Protein AF-A0A537F3L7-F1 (afdb_monomer_lite)

Secondary structure (DSSP, 8-state):
-HHHHHHHHHHT-HHHHHHHHHHHHHHHHHHTTTS-GGG-HHHHHHHHHHHHHHHHHHHHHHT-HHHHHHHHHHHHHHHHT-SSHHHHHHHHHHHHHHHHHHHHHHHHHH--HHHHHHHHHHHHHHHHHHHHTT-HHHHHHHHHHHHHHHHHHHHHHHHT-S-HHHHHHHHHT---S------TTHHHHHTSTTHHHHHHHHHHHHHHHHHHHSGGG-SSSSS-----

Foldseek 3Di:
DQLVLVVCVVVVVLVVSLVVLVVQLVVLVVVCVPDDDPVCLVSLLSNLLSNLSSLLSVCSVVVALVSLQVSLVS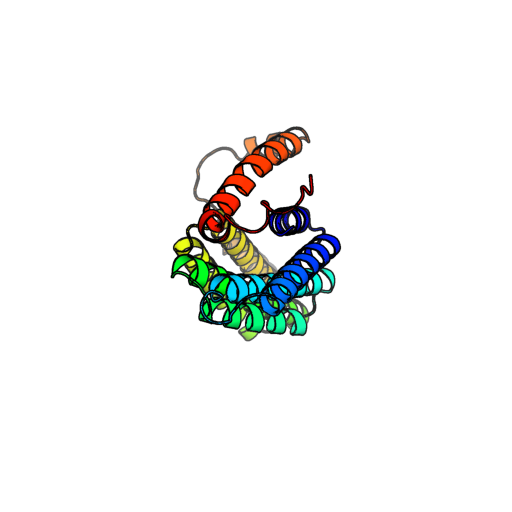LCSSLVSDPDLLSNLQSLLSSLQSQLSSLLSVCLVPVDVVSLVSNLVSLVSSLVSCVSSVNNVSSVVSVVVSLVSLLSNLVVVLVVDPDPVSNVVSVVPRDDPDPDPDDPPVVVVCPPPPVVVVVVVVSVVVSVVVVVVVPVVPPDPPPDDDDD

pLDDT: mean 77.17, std 24.91, range [27.97, 98.81]

Radius of gyration: 20.53 Å; chains: 1; bounding box: 47×41×79 Å

Structure (mmCIF, N/CA/C/O backbone):
data_AF-A0A537F3L7-F1
#
_entry.id   AF-A0A537F3L7-F1
#
loop_
_atom_site.group_PDB
_atom_site.id
_atom_site.type_symbol
_atom_site.label_atom_id
_atom_site.label_alt_id
_atom_site.label_comp_id
_atom_site.label_asym_id
_atom_site.label_entity_id
_atom_site.label_seq_id
_atom_site.pdbx_PDB_ins_code
_atom_site.Cartn_x
_atom_site.Cartn_y
_atom_site.Cartn_z
_atom_site.occupancy
_atom_site.B_iso_or_equiv
_atom_site.auth_seq_id
_atom_site.auth_comp_id
_atom_site.auth_asym_id
_atom_site.auth_atom_id
_atom_site.pdbx_PDB_model_num
ATOM 1 N N . MET A 1 1 ? -2.580 1.564 -19.223 1.00 77.00 1 MET A N 1
ATOM 2 C CA . MET A 1 1 ? -2.875 0.441 -18.301 1.00 77.00 1 MET A CA 1
ATOM 3 C C . MET A 1 1 ? -2.655 0.841 -16.851 1.00 77.00 1 MET A C 1
ATOM 5 O O . MET A 1 1 ? -3.620 0.802 -16.107 1.00 77.00 1 MET A O 1
ATOM 9 N N . LEU A 1 2 ? -1.455 1.295 -16.468 1.00 79.62 2 LEU A N 1
ATOM 10 C CA . LEU A 1 2 ? -1.169 1.735 -15.093 1.00 79.62 2 LEU A CA 1
ATOM 11 C C . LEU A 1 2 ? -2.081 2.872 -14.611 1.00 79.62 2 LEU A C 1
ATOM 13 O O . LEU A 1 2 ? -2.714 2.729 -13.572 1.00 79.62 2 LEU A O 1
ATOM 17 N N . ASP A 1 3 ? -2.227 3.936 -15.405 1.00 79.50 3 ASP A N 1
ATOM 18 C CA . ASP A 1 3 ? -3.095 5.074 -15.055 1.00 79.50 3 ASP A CA 1
ATOM 19 C C . ASP A 1 3 ? -4.558 4.667 -14.859 1.00 79.50 3 ASP A C 1
ATOM 21 O O . ASP A 1 3 ? -5.215 5.116 -13.927 1.00 79.50 3 ASP A O 1
ATOM 25 N N . HIS A 1 4 ? -5.058 3.779 -15.723 1.00 82.62 4 HIS A N 1
ATOM 26 C CA . HIS A 1 4 ? -6.408 3.230 -15.606 1.00 82.62 4 HIS A CA 1
ATOM 27 C C . HIS A 1 4 ? -6.563 2.379 -14.340 1.00 82.62 4 HIS A C 1
ATOM 29 O O . HIS A 1 4 ? -7.593 2.476 -13.686 1.00 82.62 4 HIS A O 1
ATOM 35 N N . GLY A 1 5 ? -5.551 1.584 -13.975 1.00 82.31 5 GLY A N 1
ATOM 36 C CA . GLY A 1 5 ? -5.565 0.796 -12.739 1.00 82.31 5 GLY A CA 1
ATOM 37 C C . GLY A 1 5 ? -5.708 1.678 -11.498 1.00 82.31 5 GLY A C 1
ATOM 38 O O . GLY A 1 5 ? -6.595 1.444 -10.682 1.00 82.31 5 GLY A O 1
ATOM 39 N N . LEU A 1 6 ? -4.931 2.764 -11.427 1.00 83.56 6 LEU A N 1
ATOM 40 C CA . LEU A 1 6 ? -5.022 3.755 -10.346 1.00 83.56 6 LEU A CA 1
ATOM 41 C C . LEU A 1 6 ? -6.391 4.456 -10.302 1.00 83.56 6 LEU A C 1
ATOM 43 O O . LEU A 1 6 ? -6.886 4.812 -9.233 1.00 83.56 6 LEU A O 1
ATOM 47 N N . LEU A 1 7 ? -7.009 4.669 -11.465 1.00 86.81 7 LEU A N 1
ATOM 48 C CA . LEU A 1 7 ? -8.326 5.294 -11.576 1.00 86.81 7 LEU A CA 1
ATOM 49 C C . LEU A 1 7 ? -9.436 4.374 -11.053 1.00 86.81 7 LEU A C 1
ATOM 51 O O . LEU A 1 7 ? -10.311 4.841 -10.328 1.00 86.81 7 LEU A O 1
ATOM 55 N N . GLU A 1 8 ? -9.386 3.081 -11.376 1.00 85.12 8 GLU A N 1
ATOM 56 C CA . GLU A 1 8 ? -10.324 2.089 -10.833 1.00 85.12 8 GLU A CA 1
ATOM 57 C C . GLU A 1 8 ? -10.111 1.867 -9.328 1.00 85.12 8 GLU A C 1
ATOM 59 O O . GLU A 1 8 ? -11.079 1.825 -8.571 1.00 85.12 8 GLU A O 1
ATOM 64 N N . GLU A 1 9 ? -8.859 1.857 -8.856 1.00 83.06 9 GLU A N 1
ATOM 65 C CA . GLU A 1 9 ? -8.548 1.815 -7.421 1.00 83.06 9 GLU A CA 1
ATOM 66 C C . GLU A 1 9 ? -9.178 3.000 -6.679 1.00 83.06 9 GLU A C 1
ATOM 68 O O . GLU A 1 9 ? -9.782 2.821 -5.620 1.00 83.06 9 GLU A O 1
ATOM 73 N N . ALA A 1 10 ? -9.079 4.207 -7.242 1.00 84.38 10 ALA A N 1
ATOM 74 C CA . ALA A 1 10 ? -9.660 5.407 -6.651 1.00 84.38 10 ALA A CA 1
ATOM 75 C C . ALA A 1 10 ? -11.197 5.364 -6.583 1.00 84.38 10 ALA A C 1
ATOM 77 O O . ALA A 1 10 ? -11.780 6.014 -5.717 1.00 84.38 10 ALA A O 1
ATOM 78 N N . LYS A 1 11 ? -11.852 4.599 -7.467 1.00 89.62 11 LYS A N 1
ATOM 79 C CA . LYS A 1 11 ? -13.301 4.334 -7.419 1.00 89.62 11 LYS A CA 1
ATOM 80 C C . LYS A 1 11 ? -13.672 3.216 -6.439 1.00 89.62 11 LYS A C 1
ATOM 82 O O . LYS A 1 11 ? -14.854 3.018 -6.176 1.00 89.62 11 LYS A O 1
ATOM 87 N N . GLY A 1 12 ? -12.686 2.487 -5.918 1.00 88.62 12 GLY A N 1
ATOM 88 C CA . GLY A 1 12 ? -12.891 1.307 -5.084 1.00 88.62 12 GLY A CA 1
ATOM 89 C C . GLY A 1 12 ? -13.117 0.010 -5.867 1.00 88.62 12 GLY A C 1
ATOM 90 O O . GLY A 1 12 ? -13.358 -1.021 -5.242 1.00 88.62 12 GLY A O 1
ATOM 91 N N . ASP A 1 13 ? -13.007 0.012 -7.202 1.00 94.00 13 ASP A N 1
ATOM 92 C CA . ASP A 1 13 ? -13.054 -1.221 -8.000 1.00 94.00 13 ASP A CA 1
ATOM 93 C C . ASP A 1 13 ? -11.674 -1.890 -8.016 1.00 94.00 13 ASP A C 1
ATOM 95 O O . ASP A 1 13 ? -10.882 -1.809 -8.963 1.00 94.00 13 ASP A O 1
ATOM 99 N N . TYR A 1 14 ? -11.370 -2.556 -6.905 1.00 92.19 14 TYR A N 1
ATOM 100 C CA . TYR A 1 14 ? -10.084 -3.207 -6.706 1.00 92.19 14 TYR A CA 1
ATOM 101 C C . TYR A 1 14 ? -9.882 -4.441 -7.594 1.00 92.19 14 TYR A C 1
ATOM 103 O O . TYR A 1 14 ? -8.740 -4.764 -7.924 1.00 92.19 14 TYR A O 1
ATOM 111 N N . VAL A 1 15 ? -10.956 -5.103 -8.033 1.00 95.12 15 VAL A N 1
ATOM 112 C CA . VAL A 1 15 ? -10.866 -6.264 -8.933 1.00 95.12 15 VAL A CA 1
ATOM 113 C C . VAL A 1 15 ? -10.413 -5.813 -10.320 1.00 95.12 15 VAL A C 1
ATOM 115 O O . VAL A 1 15 ? -9.467 -6.376 -10.881 1.00 95.12 15 VAL A O 1
ATOM 118 N N . SER A 1 16 ? -11.036 -4.762 -10.860 1.00 94.56 16 SER A N 1
ATOM 119 C CA . SER A 1 16 ? -10.632 -4.183 -12.142 1.00 94.56 16 SER A CA 1
ATOM 120 C C . SER A 1 16 ? -9.227 -3.588 -12.070 1.00 94.56 16 SER A C 1
ATOM 122 O O . SER A 1 16 ? -8.405 -3.851 -12.954 1.00 94.56 16 SER A O 1
ATOM 124 N N . ALA A 1 17 ? -8.909 -2.857 -10.995 1.00 91.94 17 ALA A N 1
ATOM 125 C CA . ALA A 1 17 ? -7.573 -2.307 -10.774 1.00 91.94 17 ALA A CA 1
ATOM 126 C C . ALA A 1 17 ? -6.495 -3.405 -10.746 1.00 91.94 17 ALA A C 1
ATOM 128 O O . ALA A 1 17 ? -5.481 -3.297 -11.441 1.00 91.94 17 ALA A O 1
ATOM 129 N N . SER A 1 18 ? -6.738 -4.500 -10.013 1.00 95.94 18 SER A N 1
ATOM 130 C CA . SER A 1 18 ? -5.798 -5.621 -9.900 1.00 95.94 18 SER A CA 1
ATOM 131 C C . SER A 1 18 ? -5.453 -6.225 -11.264 1.00 95.94 18 SER A C 1
ATOM 133 O O . SER A 1 18 ? -4.271 -6.362 -11.594 1.00 95.94 18 SER A O 1
ATOM 135 N N . ARG A 1 19 ? -6.470 -6.486 -12.100 1.00 96.38 19 ARG A N 1
ATOM 136 C CA . ARG A 1 19 ? -6.302 -7.027 -13.461 1.00 96.38 19 ARG A CA 1
ATOM 137 C C . ARG A 1 19 ? -5.542 -6.078 -14.385 1.00 96.38 19 ARG A C 1
ATOM 139 O O . ARG A 1 19 ? -4.763 -6.515 -15.228 1.00 96.38 19 ARG A O 1
ATOM 146 N N . LEU A 1 20 ? -5.766 -4.771 -14.262 1.00 95.50 20 LEU A N 1
ATOM 147 C CA . LEU A 1 20 ? -5.063 -3.771 -15.072 1.00 95.50 20 LEU A CA 1
ATOM 148 C C . LEU A 1 20 ? -3.572 -3.707 -14.728 1.00 95.50 20 LEU A C 1
ATOM 150 O O . LEU A 1 20 ? -2.737 -3.588 -15.629 1.00 95.50 20 LEU A O 1
ATOM 154 N N . HIS A 1 21 ? -3.235 -3.816 -13.444 1.00 93.06 21 HIS A N 1
ATOM 155 C CA . HIS A 1 21 ? -1.849 -3.878 -12.991 1.00 93.06 21 HIS A CA 1
ATOM 156 C C . HIS A 1 21 ? -1.176 -5.215 -13.326 1.00 93.06 21 HIS A C 1
ATOM 158 O O . HIS A 1 21 ? -0.001 -5.218 -13.689 1.00 93.06 21 HIS A O 1
ATOM 164 N N . GLU A 1 22 ? -1.916 -6.325 -13.295 1.00 96.69 22 GLU A N 1
ATOM 165 C CA . GLU A 1 22 ? -1.434 -7.635 -13.750 1.00 96.69 22 GLU A CA 1
ATOM 166 C C . GLU A 1 22 ? -1.044 -7.588 -15.232 1.00 96.69 22 GLU A C 1
ATOM 168 O O . GLU A 1 22 ? 0.110 -7.845 -15.571 1.00 96.69 22 GLU A O 1
ATOM 173 N N . ARG A 1 23 ? -1.941 -7.098 -16.099 1.00 95.75 23 ARG A N 1
ATOM 174 C CA . ARG A 1 23 ? -1.658 -6.913 -17.535 1.00 95.75 23 ARG A CA 1
ATOM 175 C C . ARG A 1 23 ? -0.465 -5.995 -17.795 1.00 95.75 23 ARG A C 1
ATOM 177 O O . ARG A 1 23 ? 0.313 -6.231 -18.716 1.00 95.75 23 ARG A O 1
ATOM 184 N N . ALA A 1 24 ? -0.309 -4.935 -17.000 1.00 94.06 24 ALA A N 1
ATOM 185 C CA . ALA A 1 24 ? 0.869 -4.078 -17.094 1.00 94.06 24 ALA A CA 1
ATOM 186 C C . ALA A 1 24 ? 2.149 -4.851 -16.736 1.00 94.06 24 ALA A C 1
ATOM 188 O O . ALA A 1 24 ? 3.161 -4.712 -17.419 1.00 94.06 24 ALA A O 1
ATOM 189 N N . SER A 1 25 ? 2.093 -5.698 -15.706 1.00 94.44 25 SER A N 1
ATOM 190 C CA . SER A 1 25 ? 3.217 -6.546 -15.320 1.00 94.44 25 SER A CA 1
ATOM 191 C C . SER A 1 25 ? 3.579 -7.568 -16.403 1.00 94.44 25 SER A C 1
ATOM 193 O O . SER A 1 25 ? 4.762 -7.718 -16.706 1.00 94.44 25 SER A O 1
ATOM 195 N N . ASP A 1 26 ? 2.591 -8.178 -17.060 1.00 94.50 26 ASP A N 1
ATOM 196 C CA . ASP A 1 26 ? 2.810 -9.109 -18.173 1.00 94.50 26 ASP A CA 1
ATOM 197 C C . ASP A 1 26 ? 3.487 -8.417 -19.358 1.00 94.50 26 ASP A C 1
ATOM 199 O O . ASP A 1 26 ? 4.420 -8.959 -19.956 1.00 94.50 26 ASP A O 1
ATOM 203 N N . LEU A 1 27 ? 3.080 -7.178 -19.659 1.00 92.31 27 LEU A N 1
ATOM 204 C CA . LEU A 1 27 ? 3.713 -6.384 -20.705 1.00 92.31 27 LEU A CA 1
ATOM 205 C C . LEU A 1 27 ? 5.194 -6.143 -20.391 1.00 92.31 27 LEU A C 1
ATOM 207 O O . LEU A 1 27 ? 6.043 -6.457 -21.224 1.00 92.31 27 LEU A O 1
ATOM 211 N N . PHE A 1 28 ? 5.526 -5.653 -19.191 1.00 91.25 28 PHE A N 1
ATOM 212 C CA . PHE A 1 28 ? 6.926 -5.427 -18.812 1.00 91.25 28 PHE A CA 1
ATOM 213 C C . PHE A 1 28 ? 7.736 -6.723 -18.804 1.00 91.25 28 PHE A C 1
ATOM 215 O O . PHE A 1 28 ? 8.879 -6.738 -19.258 1.00 91.25 28 PHE A O 1
ATOM 222 N N . GLN A 1 29 ? 7.140 -7.826 -18.349 1.00 91.50 29 GLN A N 1
ATOM 223 C CA . GLN A 1 29 ? 7.768 -9.142 -18.389 1.00 91.50 29 GLN A CA 1
ATOM 224 C C . GLN A 1 29 ? 8.099 -9.561 -19.828 1.00 91.50 29 GLN A C 1
ATOM 226 O O . GLN A 1 29 ? 9.197 -10.055 -20.073 1.00 91.50 29 GLN A O 1
ATOM 231 N N . SER A 1 30 ? 7.193 -9.316 -20.779 1.00 89.88 30 SER A N 1
ATOM 232 C CA . SER A 1 30 ? 7.419 -9.618 -22.195 1.00 89.88 30 SER A CA 1
ATOM 233 C C . SER A 1 30 ? 8.528 -8.757 -22.816 1.00 89.88 30 SER A C 1
ATOM 235 O O . SER A 1 30 ? 9.337 -9.267 -23.592 1.00 89.88 30 SER A O 1
ATOM 237 N N . THR A 1 31 ? 8.637 -7.482 -22.424 1.00 86.50 31 THR A N 1
ATOM 238 C CA . THR A 1 31 ? 9.727 -6.585 -22.845 1.00 86.50 31 THR A CA 1
ATOM 239 C C . THR A 1 31 ? 11.082 -7.085 -22.341 1.00 86.50 31 THR A C 1
ATOM 241 O O . THR A 1 31 ? 12.064 -7.089 -23.086 1.00 86.50 31 THR A O 1
ATOM 244 N N . LEU A 1 32 ? 11.134 -7.599 -21.105 1.00 85.25 32 LEU A N 1
ATOM 245 C CA . LEU A 1 32 ? 12.337 -8.220 -20.535 1.00 85.25 32 LEU A CA 1
ATOM 246 C C . LEU A 1 32 ? 12.765 -9.517 -21.243 1.00 85.25 32 LEU A C 1
ATOM 248 O O . LEU A 1 32 ? 13.888 -9.979 -21.053 1.00 85.25 32 LEU A O 1
ATOM 252 N N . SER A 1 33 ? 11.917 -10.122 -22.068 1.00 83.31 33 SER A N 1
ATOM 253 C CA . SER A 1 33 ? 12.298 -11.300 -22.853 1.00 83.31 33 SER A CA 1
ATOM 254 C C . SER A 1 33 ? 12.903 -10.954 -24.220 1.00 83.31 33 SER A C 1
ATOM 256 O O . SER A 1 33 ? 13.441 -11.849 -24.862 1.00 83.31 33 SER A O 1
ATOM 258 N N . ARG A 1 34 ? 12.820 -9.693 -24.682 1.00 79.06 34 ARG A N 1
ATOM 259 C CA . ARG A 1 34 ? 13.132 -9.305 -26.078 1.00 79.06 34 ARG A CA 1
ATOM 260 C C . ARG A 1 34 ? 14.445 -8.525 -26.272 1.00 79.06 34 ARG A C 1
ATOM 262 O O . ARG A 1 34 ? 15.138 -8.748 -27.253 1.00 79.06 34 ARG A O 1
ATOM 269 N N . ASP A 1 35 ? 14.794 -7.660 -25.328 1.00 64.44 35 ASP A N 1
ATOM 270 C CA . ASP A 1 35 ? 15.991 -6.783 -25.339 1.00 64.44 35 ASP A CA 1
ATOM 271 C C . ASP A 1 35 ? 17.203 -7.310 -24.496 1.00 64.44 35 ASP A C 1
ATOM 273 O O . ASP A 1 35 ? 17.080 -8.319 -23.795 1.00 64.44 35 ASP A O 1
ATOM 277 N N . PRO A 1 36 ? 18.386 -6.660 -24.511 1.00 61.47 36 PRO A N 1
ATOM 278 C CA . PRO A 1 36 ? 19.527 -6.983 -23.633 1.00 61.47 36 PRO A CA 1
ATOM 279 C C . PRO A 1 36 ? 19.341 -6.516 -22.172 1.00 61.47 36 PRO A C 1
ATOM 281 O O . PRO A 1 36 ? 18.625 -5.554 -21.909 1.00 61.47 36 PRO A O 1
ATOM 284 N N . ILE A 1 37 ? 19.996 -7.190 -21.213 1.00 58.72 37 ILE A N 1
ATOM 285 C CA . ILE A 1 37 ? 19.788 -7.059 -19.749 1.00 58.72 37 ILE A CA 1
ATOM 286 C C . ILE A 1 37 ? 20.207 -5.694 -19.159 1.00 58.72 37 ILE A C 1
ATOM 288 O O . ILE A 1 37 ? 19.536 -5.212 -18.243 1.00 58.72 37 ILE A O 1
ATOM 292 N N . ASP A 1 38 ? 21.251 -5.052 -19.685 1.00 56.00 38 ASP A N 1
ATOM 293 C CA . ASP A 1 38 ? 21.940 -3.951 -18.986 1.00 56.00 38 ASP A CA 1
ATOM 294 C C . ASP A 1 38 ? 21.224 -2.581 -19.041 1.00 56.00 38 ASP A C 1
ATOM 296 O O . ASP A 1 38 ? 21.545 -1.692 -18.257 1.00 56.00 38 ASP A O 1
ATOM 300 N N . GLU A 1 39 ? 20.182 -2.416 -19.867 1.00 58.62 39 GLU A N 1
ATOM 301 C CA . GLU A 1 39 ? 19.382 -1.172 -19.970 1.00 58.62 39 GLU A CA 1
ATOM 302 C C . GLU A 1 39 ? 18.011 -1.247 -19.251 1.00 58.62 39 GLU A C 1
ATOM 304 O O . GLU A 1 39 ? 17.114 -0.443 -19.502 1.00 58.62 39 GLU A O 1
ATOM 309 N N . ARG A 1 40 ? 17.789 -2.228 -18.360 1.00 76.06 40 ARG A N 1
ATOM 310 C CA . ARG A 1 40 ? 16.429 -2.611 -17.905 1.00 76.06 40 ARG A CA 1
ATOM 311 C C . ARG A 1 40 ? 16.071 -2.319 -16.457 1.00 76.06 40 ARG A C 1
ATOM 313 O O . ARG A 1 40 ? 15.034 -2.803 -15.999 1.00 76.06 40 ARG A O 1
ATOM 320 N N . ALA A 1 41 ? 16.871 -1.546 -15.728 1.00 81.88 41 ALA A N 1
ATOM 321 C CA . ALA A 1 41 ? 16.546 -1.193 -14.342 1.00 81.88 41 ALA A CA 1
ATOM 322 C C . ALA A 1 41 ? 15.131 -0.586 -14.232 1.00 81.88 41 ALA A C 1
ATOM 324 O O . ALA A 1 41 ? 14.325 -1.042 -13.422 1.00 81.88 41 ALA A O 1
ATOM 325 N N . ASP A 1 42 ? 14.782 0.330 -15.138 1.00 86.12 42 ASP A N 1
ATOM 326 C CA . ASP A 1 42 ? 13.469 0.980 -15.219 1.00 86.12 42 ASP A CA 1
ATOM 327 C C . ASP A 1 42 ? 12.335 -0.016 -15.506 1.00 86.12 42 ASP A C 1
ATOM 329 O O . ASP A 1 42 ? 11.263 0.057 -14.901 1.00 86.12 42 ASP A O 1
ATOM 333 N N . VAL A 1 43 ? 12.574 -0.988 -16.394 1.00 89.88 43 VAL A N 1
ATOM 334 C CA . VAL A 1 43 ? 11.589 -2.023 -16.752 1.00 89.88 43 VAL A CA 1
ATOM 335 C C . VAL A 1 43 ? 11.405 -3.019 -15.605 1.00 89.88 43 VAL A C 1
ATOM 337 O O . VAL A 1 43 ? 10.280 -3.411 -15.302 1.00 89.88 43 VAL A O 1
ATOM 340 N N . LEU A 1 44 ? 12.485 -3.398 -14.917 1.00 91.69 44 LEU A N 1
ATOM 341 C CA . LEU A 1 44 ? 12.444 -4.250 -13.726 1.00 91.69 44 LEU A CA 1
ATOM 342 C C . LEU A 1 44 ? 11.742 -3.552 -12.555 1.00 91.69 44 LEU A C 1
ATOM 344 O O . LEU A 1 44 ? 10.962 -4.186 -11.842 1.00 91.69 44 LEU A O 1
ATOM 348 N N . PHE A 1 45 ? 11.986 -2.252 -12.372 1.00 93.38 45 PHE A N 1
ATOM 349 C CA . PHE A 1 45 ? 11.264 -1.415 -11.420 1.00 93.38 45 PHE A CA 1
ATOM 350 C C . PHE A 1 45 ? 9.766 -1.405 -11.731 1.00 93.38 45 PHE A C 1
ATOM 352 O O . PHE A 1 45 ? 8.954 -1.719 -10.860 1.00 93.38 45 PHE A O 1
ATOM 359 N N . ALA A 1 46 ? 9.400 -1.096 -12.978 1.00 93.25 46 ALA A N 1
ATOM 360 C CA . ALA A 1 46 ? 8.014 -1.041 -13.423 1.00 93.25 46 ALA A CA 1
ATOM 361 C C . ALA A 1 46 ? 7.299 -2.395 -13.292 1.00 93.25 46 ALA A C 1
ATOM 363 O O . ALA A 1 46 ? 6.144 -2.440 -12.863 1.00 93.25 46 ALA A O 1
ATOM 364 N N . LEU A 1 47 ? 7.988 -3.495 -13.602 1.00 94.25 47 LEU A N 1
ATOM 365 C CA . LEU A 1 47 ? 7.485 -4.855 -13.436 1.00 94.25 47 LEU A CA 1
ATOM 366 C C . LEU A 1 47 ? 7.123 -5.150 -11.977 1.00 94.25 47 LEU A C 1
ATOM 368 O O . LEU A 1 47 ? 5.987 -5.530 -11.690 1.00 94.25 47 LEU A O 1
ATOM 372 N N . ASP A 1 48 ? 8.068 -4.970 -11.053 1.00 95.81 48 ASP A N 1
ATOM 373 C CA . ASP A 1 48 ? 7.844 -5.266 -9.636 1.00 95.81 48 ASP A CA 1
ATOM 374 C C . ASP A 1 48 ? 6.804 -4.333 -9.015 1.00 95.81 48 ASP A C 1
ATOM 376 O O . ASP A 1 48 ? 5.978 -4.772 -8.212 1.00 95.81 48 ASP A O 1
ATOM 380 N N . LEU A 1 49 ? 6.811 -3.056 -9.410 1.00 96.25 49 LEU A N 1
ATOM 381 C CA . LEU A 1 49 ? 5.823 -2.078 -8.971 1.00 96.25 49 LEU A CA 1
ATOM 382 C C . LEU A 1 49 ? 4.415 -2.490 -9.423 1.00 96.25 49 LEU A C 1
ATOM 384 O O . LEU A 1 49 ? 3.487 -2.473 -8.617 1.00 96.25 49 LEU A O 1
ATOM 388 N N . SER A 1 50 ? 4.263 -2.922 -10.678 1.00 97.00 50 SER A N 1
ATOM 389 C CA . SER A 1 50 ? 2.984 -3.390 -11.233 1.00 97.00 50 SER A CA 1
ATOM 390 C C . SER A 1 50 ? 2.492 -4.661 -10.542 1.00 97.00 50 SER A C 1
ATOM 392 O O . SER A 1 50 ? 1.325 -4.741 -10.166 1.00 97.00 50 SER A O 1
ATOM 394 N N . LYS A 1 51 ? 3.387 -5.628 -10.289 1.00 97.94 51 LYS A N 1
ATOM 395 C CA . LYS A 1 51 ? 3.063 -6.831 -9.503 1.00 97.94 51 LYS A CA 1
ATOM 396 C C . LYS A 1 51 ? 2.609 -6.463 -8.091 1.00 97.94 51 LYS A C 1
ATOM 398 O O . LYS A 1 51 ? 1.616 -7.000 -7.608 1.00 97.94 51 LYS A O 1
ATOM 403 N N . GLY A 1 52 ? 3.315 -5.537 -7.439 1.00 97.81 52 GLY A N 1
ATOM 404 C CA . GLY A 1 52 ? 2.962 -5.037 -6.111 1.00 97.81 52 GLY A CA 1
ATOM 405 C C . GLY A 1 52 ? 1.557 -4.441 -6.073 1.00 97.81 52 GLY A C 1
ATOM 406 O O . GLY A 1 52 ? 0.768 -4.810 -5.207 1.00 97.81 52 GLY A O 1
ATOM 407 N N . TRP A 1 53 ? 1.222 -3.588 -7.044 1.00 97.50 53 TRP A N 1
ATOM 408 C CA . TRP A 1 53 ? -0.111 -2.994 -7.168 1.00 97.50 53 TRP A CA 1
ATOM 409 C C . TRP A 1 53 ? -1.204 -4.023 -7.437 1.00 97.50 53 TRP A C 1
ATOM 411 O O . TRP A 1 53 ? -2.237 -3.992 -6.776 1.00 97.50 53 TRP A O 1
ATOM 421 N N . SER A 1 54 ? -0.969 -4.972 -8.345 1.00 97.69 54 SER A N 1
ATOM 422 C CA . SER A 1 54 ? -1.936 -6.033 -8.638 1.00 97.69 54 SER A CA 1
ATOM 423 C C . SER A 1 54 ? -2.298 -6.837 -7.383 1.00 97.69 54 SER A C 1
ATOM 425 O O . SER A 1 54 ? -3.483 -6.979 -7.060 1.00 97.69 54 SER A O 1
ATOM 427 N N . VAL A 1 55 ? -1.283 -7.274 -6.626 1.00 98.19 55 VAL A N 1
ATOM 428 C CA . VAL A 1 55 ? -1.465 -8.020 -5.371 1.00 98.19 55 VAL A CA 1
ATOM 429 C C . VAL A 1 55 ? -2.104 -7.147 -4.290 1.00 98.19 55 VAL A C 1
ATOM 431 O O . VAL A 1 55 ? -2.990 -7.614 -3.584 1.00 98.19 55 VAL A O 1
ATOM 434 N N . LEU A 1 56 ? -1.702 -5.878 -4.162 1.00 97.19 56 LEU A N 1
ATOM 435 C CA . LEU A 1 56 ? -2.294 -4.952 -3.194 1.00 97.19 56 LEU A CA 1
ATOM 436 C C . LEU A 1 56 ? -3.792 -4.743 -3.453 1.00 97.19 56 LEU A C 1
ATOM 438 O O . LEU A 1 56 ? -4.582 -4.774 -2.514 1.00 97.19 56 LEU A O 1
ATOM 442 N N . CYS A 1 57 ? -4.191 -4.541 -4.709 1.00 96.38 57 CYS A N 1
ATOM 443 C CA . CYS A 1 57 ? -5.593 -4.386 -5.082 1.00 96.38 57 CYS A CA 1
ATOM 444 C C . CYS A 1 57 ? -6.393 -5.666 -4.797 1.00 96.38 57 CYS A C 1
ATOM 446 O O . CYS A 1 57 ? -7.441 -5.584 -4.163 1.00 96.38 57 CYS A O 1
ATOM 448 N N . ALA A 1 58 ? -5.878 -6.846 -5.160 1.00 96.06 58 ALA A N 1
ATOM 449 C CA . ALA A 1 58 ? -6.526 -8.115 -4.813 1.00 96.06 58 ALA A CA 1
ATOM 450 C C . ALA A 1 58 ? -6.689 -8.268 -3.287 1.00 96.06 58 ALA A C 1
ATOM 452 O O . ALA A 1 58 ? -7.784 -8.522 -2.795 1.00 96.06 58 ALA A O 1
ATOM 453 N N . ALA A 1 59 ? -5.634 -7.972 -2.519 1.00 95.81 59 ALA A N 1
ATOM 454 C CA . ALA A 1 59 ? -5.675 -8.001 -1.059 1.00 95.81 59 ALA A CA 1
ATOM 455 C C . ALA A 1 59 ? -6.695 -7.017 -0.460 1.00 95.81 59 ALA A C 1
ATOM 457 O O . ALA A 1 59 ? -7.245 -7.292 0.603 1.00 95.81 59 ALA A O 1
ATOM 458 N N . ARG A 1 60 ? -6.967 -5.881 -1.119 1.00 94.06 60 ARG A N 1
ATOM 459 C CA . ARG A 1 60 ? -8.026 -4.944 -0.707 1.00 94.06 60 ARG A CA 1
ATOM 460 C C . ARG A 1 60 ? -9.426 -5.460 -0.984 1.00 94.06 60 ARG A C 1
ATOM 462 O O . ARG A 1 60 ? -10.303 -5.211 -0.164 1.00 94.06 60 ARG A O 1
ATOM 469 N N . ALA A 1 61 ? -9.627 -6.163 -2.095 1.00 93.50 61 ALA A N 1
ATOM 470 C CA . ALA A 1 61 ? -10.907 -6.798 -2.391 1.00 93.50 61 ALA A CA 1
ATOM 471 C C . ALA A 1 61 ? -11.242 -7.872 -1.343 1.00 93.50 61 ALA A C 1
ATOM 473 O O . ALA A 1 61 ? -12.351 -7.891 -0.815 1.00 93.50 61 ALA A O 1
ATOM 474 N N . ASP A 1 62 ? -10.253 -8.691 -0.981 1.00 93.19 62 ASP A N 1
ATOM 475 C CA . ASP A 1 62 ? -10.462 -9.857 -0.114 1.00 93.19 62 ASP A CA 1
ATOM 476 C C . ASP A 1 62 ? -10.174 -9.584 1.373 1.00 93.19 62 ASP A C 1
ATOM 478 O O . ASP A 1 62 ? -10.469 -10.405 2.238 1.00 93.19 62 ASP A O 1
ATOM 482 N N . SER A 1 63 ? -9.585 -8.427 1.691 1.00 92.31 63 SER A N 1
ATOM 483 C CA . SER A 1 63 ? -9.087 -8.077 3.029 1.00 92.31 63 SER A CA 1
ATOM 484 C C . SER A 1 63 ? -8.132 -9.123 3.633 1.00 92.31 63 SER A C 1
ATOM 486 O O . SER A 1 63 ? -8.160 -9.363 4.839 1.00 92.31 63 SER A O 1
ATOM 488 N N . ASP A 1 64 ? -7.253 -9.736 2.828 1.00 93.38 64 ASP A N 1
ATOM 489 C CA . ASP A 1 64 ? -6.302 -10.752 3.309 1.00 93.38 64 ASP A CA 1
ATOM 490 C C . ASP A 1 64 ? -4.975 -10.127 3.809 1.00 93.38 64 ASP A C 1
ATOM 492 O O . ASP A 1 64 ? -4.174 -9.610 3.016 1.00 93.38 64 ASP A O 1
ATOM 496 N N . PRO A 1 65 ? -4.651 -10.226 5.117 1.00 95.62 65 PRO A N 1
ATOM 497 C CA . PRO A 1 65 ? -3.400 -9.707 5.664 1.00 95.62 65 PRO A CA 1
ATOM 498 C C . PRO A 1 65 ? -2.137 -10.402 5.138 1.00 95.62 65 PRO A C 1
ATOM 500 O O . PRO A 1 65 ? -1.045 -9.846 5.269 1.00 95.62 65 PRO A O 1
ATOM 503 N N . ARG A 1 66 ? -2.228 -11.616 4.588 1.00 97.50 66 ARG A N 1
ATOM 504 C CA . ARG A 1 66 ? -1.084 -12.330 4.000 1.00 97.50 66 ARG A CA 1
ATOM 505 C C . ARG A 1 66 ? -0.716 -11.742 2.644 1.00 97.50 66 ARG A C 1
ATOM 507 O O . ARG A 1 66 ? 0.465 -11.473 2.410 1.00 97.50 66 ARG A O 1
ATOM 514 N N . GLU A 1 67 ? -1.709 -11.463 1.806 1.00 97.56 67 GLU A N 1
ATOM 515 C CA . GLU A 1 67 ? -1.489 -10.868 0.487 1.00 97.56 67 GLU A CA 1
ATOM 516 C C . GLU A 1 67 ? -1.015 -9.411 0.592 1.00 97.56 67 GLU A C 1
ATOM 518 O O . GLU A 1 67 ? -0.106 -9.016 -0.138 1.00 97.56 67 GLU A O 1
ATOM 523 N N . TYR A 1 68 ? -1.465 -8.643 1.592 1.00 98.25 68 TYR A N 1
ATOM 524 C CA . TYR A 1 68 ? -0.856 -7.338 1.890 1.00 98.25 68 TYR A CA 1
ATOM 525 C C . TYR A 1 68 ? 0.655 -7.437 2.171 1.00 98.25 68 TYR A C 1
ATOM 527 O O . TYR A 1 68 ? 1.455 -6.659 1.648 1.00 98.25 68 TYR A O 1
ATOM 535 N N . LEU A 1 69 ? 1.095 -8.426 2.956 1.00 98.50 69 LEU A N 1
ATOM 536 C CA . LEU A 1 69 ? 2.527 -8.627 3.219 1.00 98.50 69 LEU A CA 1
ATOM 537 C C . LEU A 1 69 ? 3.289 -9.106 1.978 1.00 98.50 69 LEU A C 1
ATOM 539 O O . LEU A 1 69 ? 4.478 -8.808 1.829 1.00 98.50 69 LEU A O 1
ATOM 543 N N . ARG A 1 70 ? 2.629 -9.832 1.073 1.00 98.38 70 ARG A N 1
ATOM 544 C CA . ARG A 1 70 ? 3.201 -10.201 -0.224 1.00 98.38 70 ARG A CA 1
ATOM 545 C C . ARG A 1 70 ? 3.393 -8.970 -1.112 1.00 98.38 70 ARG A C 1
ATOM 547 O O . ARG A 1 70 ? 4.488 -8.800 -1.650 1.00 98.38 70 ARG A O 1
ATOM 554 N N . ALA A 1 71 ? 2.405 -8.078 -1.186 1.00 98.31 71 ALA A N 1
ATOM 555 C CA . ALA A 1 71 ? 2.533 -6.794 -1.875 1.00 98.31 71 ALA A CA 1
ATOM 556 C C . ALA A 1 71 ? 3.694 -5.963 -1.303 1.00 98.31 71 ALA A C 1
ATOM 558 O O . ALA A 1 71 ? 4.532 -5.465 -2.054 1.00 98.31 71 ALA A O 1
ATOM 559 N N . ALA A 1 72 ? 3.833 -5.904 0.027 1.00 98.62 72 ALA A N 1
ATOM 560 C CA . ALA A 1 72 ? 4.940 -5.201 0.677 1.00 98.62 72 ALA A CA 1
ATOM 561 C C . ALA A 1 72 ? 6.323 -5.705 0.221 1.00 98.62 72 ALA A C 1
ATOM 563 O O . ALA A 1 72 ? 7.233 -4.905 -0.013 1.00 98.62 72 ALA A O 1
ATOM 564 N N . LYS A 1 73 ? 6.495 -7.024 0.059 1.00 98.50 73 LYS A N 1
ATOM 565 C CA . LYS A 1 73 ? 7.749 -7.612 -0.446 1.00 98.50 73 LYS A CA 1
ATOM 566 C C . LYS A 1 73 ? 8.039 -7.185 -1.885 1.00 98.50 73 LYS A C 1
ATOM 568 O O . LYS A 1 73 ? 9.182 -6.847 -2.183 1.00 98.50 73 LYS A O 1
ATOM 573 N N . LEU A 1 74 ? 7.020 -7.161 -2.745 1.00 98.44 74 LEU A N 1
ATOM 574 C CA . LEU A 1 74 ? 7.148 -6.723 -4.139 1.00 98.44 74 LEU A CA 1
ATOM 575 C C . LEU A 1 74 ? 7.531 -5.244 -4.222 1.00 98.44 74 LEU A C 1
ATOM 577 O O . LEU A 1 74 ? 8.486 -4.895 -4.907 1.00 98.44 74 LEU A O 1
ATOM 581 N N . PHE A 1 75 ? 6.884 -4.383 -3.437 1.00 98.50 75 PHE A N 1
ATOM 582 C CA . PHE A 1 75 ? 7.245 -2.968 -3.373 1.00 98.50 75 PHE A CA 1
ATOM 583 C C . PHE A 1 75 ? 8.650 -2.729 -2.809 1.00 98.50 75 PHE A C 1
ATOM 585 O O . PHE A 1 75 ? 9.360 -1.840 -3.276 1.00 98.50 75 PHE A O 1
ATOM 592 N N . LYS A 1 76 ? 9.096 -3.543 -1.844 1.00 98.50 76 LYS A N 1
ATOM 593 C CA . LYS A 1 76 ? 10.485 -3.502 -1.364 1.00 98.50 76 LYS A CA 1
ATOM 594 C C . LYS A 1 76 ? 11.475 -3.873 -2.472 1.00 98.50 76 LYS A C 1
ATOM 596 O O . LYS A 1 76 ? 12.512 -3.226 -2.594 1.00 98.50 76 LYS A O 1
ATOM 601 N N . ALA A 1 77 ? 11.161 -4.902 -3.259 1.00 97.06 77 ALA A N 1
ATOM 602 C CA . ALA A 1 77 ? 11.981 -5.315 -4.394 1.00 97.06 77 ALA A CA 1
ATOM 603 C C . ALA A 1 77 ? 12.027 -4.223 -5.475 1.00 97.06 77 ALA A C 1
ATOM 605 O O . ALA A 1 77 ? 13.118 -3.868 -5.920 1.00 97.06 77 ALA A O 1
ATOM 606 N N . ALA A 1 78 ? 10.879 -3.614 -5.793 1.00 96.75 78 ALA A N 1
ATOM 607 C CA . ALA A 1 78 ? 10.795 -2.464 -6.687 1.00 96.75 78 ALA A CA 1
ATOM 608 C C . ALA A 1 78 ? 11.679 -1.312 -6.187 1.00 96.75 78 ALA A C 1
ATOM 610 O O . ALA A 1 78 ? 12.509 -0.809 -6.932 1.00 96.75 78 ALA A O 1
ATOM 611 N N . ALA A 1 79 ? 11.592 -0.935 -4.908 1.00 96.88 79 ALA A N 1
ATOM 612 C CA . ALA A 1 79 ? 12.422 0.134 -4.351 1.00 96.88 79 ALA A CA 1
ATOM 613 C C . ALA A 1 79 ? 13.933 -0.117 -4.528 1.00 96.88 79 ALA A C 1
ATOM 615 O O . ALA A 1 79 ? 14.673 0.820 -4.801 1.00 96.88 79 ALA A O 1
ATOM 616 N N . GLY A 1 80 ? 14.388 -1.372 -4.430 1.00 95.25 80 GLY A N 1
ATOM 617 C CA . GLY A 1 80 ? 15.791 -1.742 -4.666 1.00 95.25 80 GLY A CA 1
ATOM 618 C C . GLY A 1 80 ? 16.241 -1.652 -6.129 1.00 95.25 80 GLY A C 1
ATOM 619 O O . GLY A 1 80 ? 17.438 -1.623 -6.394 1.00 95.25 80 GLY A O 1
ATOM 620 N N . LYS A 1 81 ? 15.294 -1.593 -7.068 1.00 93.69 81 LYS A N 1
ATOM 621 C CA . LYS A 1 81 ? 15.519 -1.460 -8.517 1.00 93.69 81 LYS A CA 1
ATOM 622 C C . LYS A 1 81 ? 15.224 -0.049 -9.026 1.00 93.69 81 LYS A C 1
ATOM 624 O O . LYS A 1 81 ? 15.213 0.176 -10.230 1.00 93.69 81 LYS A O 1
ATOM 629 N N . SER A 1 82 ? 14.911 0.889 -8.133 1.00 92.94 82 SER A N 1
ATOM 630 C CA . SER A 1 82 ? 14.384 2.187 -8.536 1.00 92.94 82 SER A CA 1
ATOM 631 C C . SER A 1 82 ? 15.415 3.013 -9.313 1.00 92.94 82 SER A C 1
ATOM 633 O O . SER A 1 82 ? 16.550 3.124 -8.846 1.00 92.94 82 SER A O 1
ATOM 635 N N . PRO A 1 83 ? 15.019 3.685 -10.407 1.00 89.81 83 PRO A N 1
ATOM 636 C CA . PRO A 1 83 ? 15.943 4.480 -11.221 1.00 89.81 83 PRO A CA 1
ATOM 637 C C . PRO A 1 83 ? 16.372 5.796 -10.571 1.00 89.81 83 PRO A C 1
ATOM 639 O O . PRO A 1 83 ? 17.337 6.431 -10.983 1.00 89.81 83 PRO A O 1
ATOM 642 N N . ASN A 1 84 ? 15.638 6.249 -9.557 1.00 91.50 84 ASN A N 1
ATOM 643 C CA . ASN A 1 84 ? 15.950 7.460 -8.815 1.00 91.50 84 ASN A CA 1
ATOM 644 C C . ASN A 1 84 ? 15.343 7.408 -7.409 1.00 91.50 84 ASN A C 1
ATOM 646 O O . ASN A 1 84 ? 14.404 6.655 -7.137 1.00 91.50 84 ASN A O 1
ATOM 650 N N . VAL A 1 85 ? 15.852 8.273 -6.527 1.00 94.38 85 VAL A N 1
ATOM 651 C CA . VAL A 1 85 ? 15.426 8.359 -5.121 1.00 94.38 85 VAL A CA 1
ATOM 652 C C . VAL A 1 85 ? 13.915 8.558 -5.000 1.00 94.38 85 VAL A C 1
ATOM 654 O O . VAL A 1 85 ? 13.288 7.929 -4.153 1.00 94.38 85 VAL A O 1
ATOM 657 N N . ARG A 1 86 ? 13.310 9.387 -5.860 1.00 95.62 86 ARG A N 1
ATOM 658 C CA . ARG A 1 86 ? 11.868 9.670 -5.826 1.00 95.62 86 ARG A CA 1
ATOM 659 C C . ARG A 1 86 ? 11.041 8.403 -6.070 1.00 95.62 86 ARG A C 1
ATOM 661 O O . ARG A 1 86 ? 10.124 8.108 -5.309 1.00 95.62 86 ARG A O 1
ATOM 668 N N . SER A 1 87 ? 11.411 7.629 -7.086 1.00 94.00 87 SER A N 1
ATOM 669 C CA . SER A 1 87 ? 10.786 6.348 -7.441 1.00 94.00 87 SER A CA 1
ATOM 670 C C . SER A 1 87 ? 10.953 5.317 -6.324 1.00 94.00 87 SER A C 1
ATOM 672 O O . SER A 1 87 ? 10.003 4.617 -5.971 1.00 94.00 87 SER A O 1
ATOM 674 N N . GLY A 1 88 ? 12.139 5.275 -5.708 1.00 97.06 88 GLY A N 1
ATOM 675 C CA . GLY A 1 88 ? 12.411 4.429 -4.549 1.00 97.06 88 GLY A CA 1
ATOM 676 C C . GLY A 1 88 ? 11.545 4.796 -3.343 1.00 97.06 88 GLY A C 1
ATOM 677 O O . GLY A 1 88 ? 10.968 3.914 -2.710 1.00 97.06 88 GLY A O 1
ATOM 678 N N . GLN A 1 89 ? 11.378 6.091 -3.055 1.00 98.19 89 GLN A N 1
ATOM 679 C CA . GLN A 1 89 ? 10.494 6.565 -1.983 1.00 98.19 89 GLN A CA 1
ATOM 680 C C . GLN A 1 89 ? 9.027 6.223 -2.259 1.00 98.19 89 GLN A C 1
ATOM 682 O O . GLN A 1 89 ? 8.335 5.771 -1.351 1.00 98.19 89 GLN A O 1
ATOM 687 N N . TYR A 1 90 ? 8.559 6.347 -3.503 1.00 97.25 90 TYR A N 1
ATOM 688 C CA . TYR A 1 90 ? 7.195 5.955 -3.864 1.00 97.25 90 TYR A CA 1
ATOM 689 C C . TYR A 1 90 ? 6.938 4.457 -3.640 1.00 97.25 90 TYR A C 1
ATOM 691 O O . TYR A 1 90 ? 5.937 4.077 -3.027 1.00 97.25 90 TYR A O 1
ATOM 699 N N . ALA A 1 91 ? 7.862 3.596 -4.073 1.00 98.06 91 ALA A N 1
ATOM 700 C CA . ALA A 1 91 ? 7.770 2.160 -3.824 1.00 98.06 91 ALA A CA 1
ATOM 701 C C . ALA A 1 91 ? 7.838 1.839 -2.317 1.00 98.06 91 ALA A C 1
ATOM 703 O O . ALA A 1 91 ? 7.035 1.059 -1.808 1.00 98.06 91 ALA A O 1
ATOM 704 N N . MET A 1 92 ? 8.717 2.501 -1.559 1.00 98.62 92 MET A N 1
ATOM 705 C CA . MET A 1 92 ? 8.783 2.339 -0.102 1.00 98.62 92 MET A CA 1
ATOM 706 C C . MET A 1 92 ? 7.512 2.803 0.618 1.00 98.62 92 MET A C 1
ATOM 708 O O . MET A 1 92 ? 7.095 2.154 1.578 1.00 98.62 92 MET A O 1
ATOM 712 N N . GLY A 1 93 ? 6.865 3.871 0.145 1.00 98.50 93 GLY A N 1
ATOM 713 C CA . GLY A 1 93 ? 5.569 4.319 0.655 1.00 98.50 93 GLY A CA 1
ATOM 714 C C . GLY A 1 93 ? 4.505 3.232 0.515 1.00 98.50 93 GLY A C 1
ATOM 715 O O . GLY A 1 93 ? 3.839 2.885 1.490 1.00 98.50 93 GLY A O 1
ATOM 716 N N . ASN A 1 94 ? 4.434 2.603 -0.660 1.00 98.31 94 ASN A N 1
ATOM 717 C CA . ASN A 1 94 ? 3.515 1.496 -0.929 1.00 98.31 94 ASN A CA 1
ATOM 718 C C . ASN A 1 94 ? 3.825 0.241 -0.109 1.00 98.31 94 ASN A C 1
ATOM 720 O O . ASN A 1 94 ? 2.912 -0.425 0.387 1.00 98.31 94 ASN A O 1
ATOM 724 N N . ARG A 1 95 ? 5.111 -0.055 0.110 1.00 98.69 95 ARG A N 1
ATOM 725 C CA . ARG A 1 95 ? 5.532 -1.111 1.037 1.00 98.69 95 ARG A CA 1
ATOM 726 C C . ARG A 1 95 ? 4.974 -0.860 2.438 1.00 98.69 95 ARG A C 1
ATOM 728 O O . ARG A 1 95 ? 4.339 -1.748 3.002 1.00 98.69 95 ARG A O 1
ATOM 735 N N . PHE A 1 96 ? 5.230 0.317 3.009 1.00 98.81 96 PHE A N 1
ATOM 736 C CA . PHE A 1 96 ? 4.787 0.637 4.366 1.00 98.81 96 PHE A CA 1
ATOM 737 C C . PHE A 1 96 ? 3.263 0.687 4.477 1.00 98.81 96 PHE A C 1
ATOM 739 O O . PHE A 1 96 ? 2.717 0.191 5.458 1.00 98.81 96 PHE A O 1
ATOM 746 N N . LEU A 1 97 ? 2.571 1.210 3.462 1.00 98.62 97 LEU A N 1
ATOM 747 C CA . LEU A 1 97 ? 1.112 1.175 3.396 1.00 98.62 97 LEU A CA 1
ATOM 748 C C . LEU A 1 97 ? 0.593 -0.266 3.439 1.00 98.62 97 LEU A C 1
ATOM 750 O O . LEU A 1 97 ? -0.302 -0.573 4.217 1.00 98.62 97 LEU A O 1
ATOM 754 N N . SER A 1 98 ? 1.193 -1.169 2.668 1.00 98.62 98 SER A N 1
ATOM 755 C CA . SER A 1 98 ? 0.800 -2.581 2.656 1.00 98.62 98 SER A CA 1
ATOM 756 C C . SER A 1 98 ? 1.038 -3.256 4.018 1.00 98.62 98 SER A C 1
ATOM 758 O O . SER A 1 98 ? 0.181 -3.982 4.515 1.00 98.62 98 SER A O 1
ATOM 760 N N . GLU A 1 99 ? 2.165 -2.975 4.684 1.00 98.75 99 GLU A N 1
ATOM 761 C CA . GLU A 1 99 ? 2.428 -3.460 6.052 1.00 98.75 99 GLU A CA 1
ATOM 762 C C . GLU A 1 99 ? 1.434 -2.891 7.081 1.00 98.75 99 GLU A C 1
ATOM 764 O O . GLU A 1 99 ? 1.032 -3.597 8.014 1.00 98.75 99 GLU A O 1
ATOM 769 N N . ALA A 1 100 ? 1.025 -1.628 6.913 1.00 98.56 100 ALA A N 1
ATOM 770 C CA . ALA A 1 100 ? -0.004 -1.014 7.739 1.00 98.56 100 ALA A CA 1
ATOM 771 C C . ALA A 1 100 ? -1.345 -1.728 7.561 1.00 98.56 100 ALA A C 1
ATOM 773 O O . ALA A 1 100 ? -1.898 -2.188 8.553 1.00 98.56 100 ALA A O 1
ATOM 774 N N . LEU A 1 101 ? -1.801 -1.919 6.319 1.00 98.06 101 LEU A N 1
ATOM 775 C CA . LEU A 1 101 ? -3.058 -2.605 6.000 1.00 98.06 101 LEU A CA 1
ATOM 776 C C . LEU A 1 101 ? -3.111 -4.016 6.594 1.00 98.06 101 LEU A C 1
ATOM 778 O O . LEU A 1 101 ? -4.081 -4.368 7.256 1.00 98.06 101 LEU A O 1
ATOM 782 N N . ALA A 1 102 ? -2.032 -4.795 6.471 1.00 98.31 102 ALA A N 1
ATOM 783 C CA . ALA A 1 102 ? -1.953 -6.118 7.092 1.00 98.31 102 ALA A CA 1
ATOM 784 C C . ALA A 1 102 ? -2.133 -6.070 8.622 1.00 98.31 102 ALA A C 1
ATOM 786 O O . ALA A 1 102 ? -2.765 -6.947 9.214 1.00 98.31 102 ALA A O 1
ATOM 787 N N . SER A 1 103 ? -1.547 -5.059 9.268 1.00 98.31 103 SER A N 1
ATOM 788 C CA . SER A 1 103 ? -1.614 -4.868 10.721 1.00 98.31 103 SER A CA 1
ATOM 789 C C . SER A 1 103 ? -2.988 -4.358 11.163 1.00 98.31 103 SER A C 1
ATOM 791 O O . SER A 1 103 ? -3.506 -4.836 12.167 1.00 98.31 103 SER A O 1
ATOM 793 N N . GLU A 1 104 ? -3.592 -3.443 10.402 1.00 96.69 104 GLU A N 1
ATOM 794 C CA . GLU A 1 104 ? -4.951 -2.929 10.612 1.00 96.69 104 GLU A CA 1
ATOM 795 C C . GLU A 1 104 ? -5.999 -4.031 10.496 1.00 96.69 104 GLU A C 1
ATOM 797 O O . GLU A 1 104 ? -6.820 -4.181 11.395 1.00 96.69 104 GLU A O 1
ATOM 802 N N . THR A 1 105 ? -5.942 -4.850 9.443 1.00 96.25 105 THR A N 1
ATOM 803 C CA . THR A 1 105 ? -6.867 -5.974 9.257 1.00 96.25 105 THR A CA 1
ATOM 804 C C . THR A 1 105 ? -6.806 -6.945 10.432 1.00 96.25 105 THR A C 1
ATOM 806 O O . THR A 1 105 ? -7.833 -7.399 10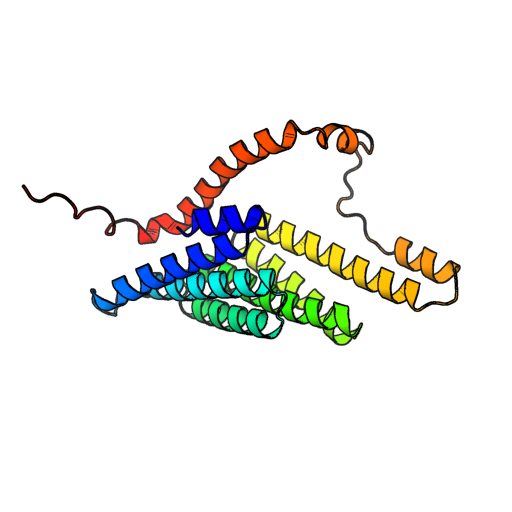.926 1.00 96.25 105 THR A O 1
ATOM 809 N N . ARG A 1 106 ? -5.603 -7.248 10.935 1.00 97.12 106 ARG A N 1
ATOM 810 C CA . ARG A 1 106 ? -5.450 -8.109 12.116 1.00 97.12 106 ARG A CA 1
ATOM 811 C C . ARG A 1 106 ? -5.922 -7.417 13.395 1.00 97.12 106 ARG A C 1
ATOM 813 O O . ARG A 1 106 ? -6.509 -8.074 14.247 1.00 97.12 106 ARG A O 1
ATOM 820 N N . PHE A 1 107 ? -5.668 -6.115 13.529 1.00 95.44 107 PHE A N 1
ATOM 821 C CA . PHE A 1 107 ? -6.121 -5.318 14.667 1.00 95.44 107 PHE A CA 1
ATOM 822 C C . PHE A 1 107 ? -7.648 -5.279 14.750 1.00 95.44 107 PHE A C 1
ATOM 824 O O . PHE A 1 107 ? -8.182 -5.455 15.838 1.00 95.44 107 PHE A O 1
ATOM 831 N N . ALA A 1 108 ? -8.342 -5.135 13.620 1.00 91.69 108 ALA A N 1
ATOM 832 C CA . ALA A 1 108 ? -9.803 -5.129 13.571 1.00 91.69 108 ALA A CA 1
ATOM 833 C C . ALA A 1 108 ? -10.429 -6.418 14.135 1.00 91.69 108 ALA A C 1
ATOM 835 O O . ALA A 1 108 ? -11.539 -6.383 14.651 1.00 91.69 108 ALA A O 1
ATOM 836 N N . VAL A 1 109 ? -9.713 -7.546 14.065 1.00 92.12 109 VAL A N 1
ATOM 837 C CA . VAL A 1 109 ? -10.180 -8.838 14.591 1.00 92.12 109 VAL A CA 1
ATOM 838 C C . VAL A 1 109 ? -9.790 -9.042 16.055 1.00 92.12 109 VAL A C 1
ATOM 840 O O . VAL A 1 109 ? -10.582 -9.570 16.829 1.00 92.12 109 VAL A O 1
ATOM 843 N N . SER A 1 110 ? -8.566 -8.680 16.449 1.00 92.38 110 SER A N 1
ATOM 844 C CA . SER A 1 110 ? -8.029 -9.037 17.773 1.00 92.38 110 SER A CA 1
ATOM 845 C C . SER A 1 110 ? -8.022 -7.908 18.800 1.00 92.38 110 SER A C 1
ATOM 847 O O . SER A 1 110 ? -7.773 -8.171 19.975 1.00 92.38 110 SER A O 1
ATOM 849 N N . ALA A 1 111 ? -8.198 -6.660 18.364 1.00 90.75 111 ALA A N 1
ATOM 850 C CA . ALA A 1 111 ? -7.983 -5.453 19.158 1.00 90.75 111 ALA A CA 1
ATOM 851 C C . ALA A 1 111 ? -6.590 -5.360 19.829 1.00 90.75 111 ALA A C 1
ATOM 853 O O . ALA A 1 111 ? -6.405 -4.573 20.760 1.00 90.75 111 ALA A O 1
ATOM 854 N N . ASP A 1 112 ? -5.583 -6.122 19.369 1.00 92.44 112 ASP A N 1
ATOM 855 C CA . ASP A 1 112 ? -4.248 -6.136 19.987 1.00 92.44 112 ASP A CA 1
ATOM 856 C C . ASP A 1 112 ? -3.551 -4.764 19.841 1.00 92.44 112 ASP A C 1
ATOM 858 O O . ASP A 1 112 ? -3.214 -4.343 18.723 1.00 92.44 112 ASP A O 1
ATOM 862 N N . PRO A 1 113 ? -3.221 -4.076 20.953 1.00 90.94 113 PRO A N 1
ATOM 863 C CA . PRO A 1 113 ? -2.537 -2.786 20.918 1.00 90.94 113 PRO A CA 1
ATOM 864 C C . PRO A 1 113 ? -1.183 -2.803 20.193 1.00 90.94 113 PRO A C 1
ATOM 866 O O . PRO A 1 113 ? -0.724 -1.759 19.721 1.00 90.94 113 PRO A O 1
ATOM 869 N N . LYS A 1 114 ? -0.501 -3.954 20.099 1.00 96.50 114 LYS A N 1
ATOM 870 C CA . LYS A 1 114 ? 0.758 -4.079 19.343 1.00 96.50 114 LYS A CA 1
ATOM 871 C C . LYS A 1 114 ? 0.537 -3.933 17.838 1.00 96.50 114 LYS A C 1
ATOM 873 O O . LYS A 1 114 ? 1.370 -3.317 17.164 1.00 96.50 114 LYS A O 1
ATOM 878 N N . LEU A 1 115 ? -0.577 -4.451 17.321 1.00 97.00 115 LEU A N 1
ATOM 879 C CA . LEU A 1 115 ? -0.939 -4.337 15.908 1.00 97.00 115 LEU A CA 1
ATOM 880 C C . LEU A 1 115 ? -1.293 -2.894 15.555 1.00 97.00 115 LEU A C 1
ATOM 882 O O . LEU A 1 115 ? -0.754 -2.371 14.582 1.00 97.00 115 LEU A O 1
ATOM 886 N N . TYR A 1 116 ? -2.063 -2.211 16.409 1.00 96.69 116 TYR A N 1
ATOM 887 C CA . TYR A 1 116 ? -2.333 -0.776 16.271 1.00 96.69 116 TYR A CA 1
ATOM 888 C C . TYR A 1 116 ? -1.039 0.053 16.204 1.00 96.69 116 TYR A C 1
ATOM 890 O O . TYR A 1 116 ? -0.841 0.832 15.271 1.00 96.69 116 TYR A O 1
ATOM 898 N N . ARG A 1 117 ? -0.106 -0.139 17.152 1.00 97.75 117 ARG A N 1
ATOM 899 C CA . ARG A 1 117 ? 1.177 0.595 17.157 1.00 97.75 117 ARG A CA 1
ATOM 900 C C . ARG A 1 117 ? 1.990 0.333 15.889 1.00 97.75 117 ARG A C 1
ATOM 902 O O . ARG A 1 117 ? 2.642 1.243 15.377 1.00 97.75 117 ARG A O 1
ATOM 909 N N . THR A 1 118 ? 1.957 -0.904 15.396 1.00 98.38 118 THR A N 1
ATOM 910 C CA . THR A 1 118 ? 2.645 -1.294 14.161 1.00 98.38 118 THR A CA 1
ATOM 911 C C . THR A 1 118 ? 2.025 -0.604 12.951 1.00 98.38 118 THR A C 1
ATOM 913 O O . THR A 1 118 ? 2.756 0.063 12.219 1.00 98.38 118 THR A O 1
ATOM 916 N N . ALA A 1 119 ? 0.700 -0.674 12.796 1.00 98.25 119 ALA A N 1
ATOM 917 C CA . ALA A 1 119 ? -0.039 0.015 11.742 1.00 98.25 119 ALA A CA 1
ATOM 918 C C . ALA A 1 119 ? 0.240 1.525 11.747 1.00 98.25 119 ALA A C 1
ATOM 920 O O . ALA A 1 119 ? 0.707 2.070 10.750 1.00 98.25 119 ALA A O 1
ATOM 921 N N . LYS A 1 120 ? 0.084 2.179 12.905 1.00 98.44 120 LYS A N 1
ATOM 922 C CA . LYS A 1 120 ? 0.337 3.615 13.099 1.00 98.44 120 LYS A CA 1
ATOM 923 C C . LYS A 1 120 ? 1.742 4.029 12.666 1.00 98.44 120 LYS A C 1
ATOM 925 O O . LYS A 1 120 ? 1.910 5.018 11.955 1.00 98.44 120 LYS A O 1
ATOM 930 N N . ARG A 1 121 ? 2.768 3.276 13.075 1.00 98.62 121 ARG A N 1
ATOM 931 C CA . ARG A 1 121 ? 4.156 3.539 12.665 1.00 98.62 121 ARG A CA 1
ATOM 932 C C . ARG A 1 121 ? 4.333 3.383 11.154 1.00 98.62 121 ARG A C 1
ATOM 934 O O . ARG A 1 121 ? 4.980 4.224 10.536 1.00 98.62 121 ARG A O 1
ATOM 941 N N . CYS A 1 122 ? 3.773 2.330 10.565 1.00 98.69 122 CYS A N 1
ATOM 942 C CA . CYS A 1 122 ? 3.871 2.096 9.129 1.00 98.69 122 CYS A CA 1
ATOM 943 C C . CYS A 1 122 ? 3.156 3.186 8.315 1.00 98.69 122 CYS A C 1
ATOM 945 O O . CYS A 1 122 ? 3.748 3.685 7.364 1.00 98.69 122 CYS A O 1
ATOM 947 N N . LEU A 1 123 ? 1.969 3.646 8.722 1.00 98.62 123 LEU A N 1
ATOM 948 C CA . LEU A 1 123 ? 1.282 4.770 8.069 1.00 98.62 123 LEU A CA 1
ATOM 949 C C . LEU A 1 123 ? 2.113 6.058 8.117 1.00 98.62 123 LEU A C 1
ATOM 951 O O . LEU A 1 123 ? 2.318 6.689 7.086 1.00 98.62 123 LEU A O 1
ATOM 955 N N . LYS A 1 124 ? 2.687 6.414 9.274 1.00 98.56 124 LYS A N 1
ATOM 956 C CA . LYS A 1 124 ? 3.567 7.595 9.385 1.00 98.56 124 LYS A CA 1
ATOM 957 C C . LYS A 1 124 ? 4.777 7.517 8.449 1.00 98.56 124 LYS A C 1
ATOM 959 O O . LYS A 1 124 ? 5.145 8.504 7.807 1.00 98.56 124 LYS A O 1
ATOM 964 N N . ASN A 1 125 ? 5.384 6.335 8.344 1.00 98.62 125 ASN A N 1
ATOM 965 C CA . ASN A 1 125 ? 6.489 6.105 7.417 1.00 98.62 125 ASN A CA 1
ATOM 966 C C . ASN A 1 125 ? 6.029 6.195 5.954 1.00 98.62 125 ASN A C 1
ATOM 968 O O . ASN A 1 125 ? 6.731 6.791 5.141 1.00 98.62 125 ASN A O 1
ATOM 972 N N . ALA A 1 126 ? 4.855 5.647 5.623 1.00 98.56 126 ALA A N 1
ATOM 973 C CA . ALA A 1 126 ? 4.282 5.728 4.284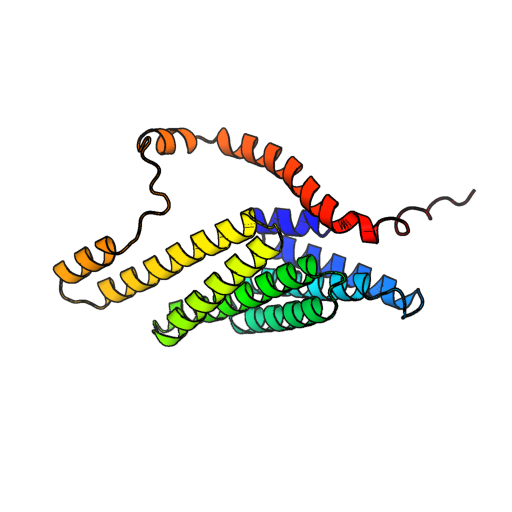 1.00 98.56 126 ALA A CA 1
ATOM 974 C C . ALA A 1 126 ? 4.007 7.182 3.871 1.00 98.56 126 ALA A C 1
ATOM 976 O O . ALA A 1 126 ? 4.445 7.588 2.798 1.00 98.56 126 ALA A O 1
ATOM 977 N N . SER A 1 127 ? 3.379 7.975 4.746 1.00 98.19 127 SER A N 1
ATOM 978 C CA . SER A 1 127 ? 3.145 9.416 4.558 1.00 98.19 127 SER A CA 1
ATOM 979 C C . SER A 1 127 ? 4.460 10.159 4.285 1.00 98.19 127 SER A C 1
ATOM 981 O O . SER A 1 127 ? 4.622 10.793 3.242 1.00 98.19 127 SER A O 1
ATOM 983 N N . THR A 1 128 ? 5.481 9.941 5.123 1.00 98.38 128 THR A N 1
ATOM 984 C CA . THR A 1 128 ? 6.820 10.533 4.933 1.00 98.38 128 THR A CA 1
ATOM 985 C C . THR A 1 128 ? 7.447 10.155 3.586 1.00 98.38 128 THR A C 1
ATOM 987 O O . THR A 1 128 ? 8.011 11.007 2.896 1.00 98.38 128 THR A O 1
ATOM 990 N N . CYS A 1 129 ? 7.370 8.880 3.199 1.00 98.19 129 CYS A N 1
ATOM 991 C CA . CYS A 1 129 ? 7.878 8.400 1.916 1.00 98.19 129 CYS A CA 1
ATOM 992 C C . CYS A 1 129 ? 7.130 9.034 0.735 1.00 98.19 129 CYS A C 1
ATOM 994 O O . CYS A 1 129 ? 7.772 9.471 -0.217 1.00 98.19 129 CYS A O 1
ATOM 996 N N . TYR A 1 130 ? 5.801 9.145 0.800 1.00 97.94 130 TYR A N 1
ATOM 997 C CA . TYR A 1 130 ? 5.020 9.791 -0.253 1.00 97.94 130 TYR A CA 1
ATOM 998 C C . TYR A 1 130 ? 5.325 11.279 -0.378 1.00 97.94 130 TYR A C 1
ATOM 1000 O O . TYR A 1 130 ? 5.535 11.745 -1.496 1.00 97.94 130 TYR A O 1
ATOM 1008 N N . SER A 1 131 ? 5.462 12.004 0.732 1.00 97.44 131 SER A N 1
ATOM 1009 C CA . SER A 1 131 ? 5.886 13.408 0.700 1.00 97.44 131 SER A CA 1
ATOM 1010 C C . SER A 1 131 ? 7.272 13.561 0.062 1.00 97.44 131 SER A C 1
ATOM 1012 O O . SER A 1 131 ? 7.463 14.388 -0.821 1.00 97.44 131 SER A O 1
ATOM 1014 N N . ARG A 1 132 ? 8.238 12.696 0.410 1.00 96.94 132 ARG A N 1
ATOM 1015 C CA . ARG A 1 132 ? 9.574 12.675 -0.228 1.00 96.94 132 ARG A CA 1
ATOM 1016 C C . ARG A 1 132 ? 9.541 12.277 -1.706 1.00 96.94 132 ARG A C 1
ATOM 1018 O O . ARG A 1 132 ? 10.469 12.594 -2.448 1.00 96.94 132 ARG A O 1
ATOM 1025 N N . ALA A 1 133 ? 8.499 11.568 -2.126 1.00 95.56 133 ALA A N 1
ATOM 1026 C CA . ALA A 1 133 ? 8.257 11.216 -3.515 1.00 95.56 133 ALA A CA 1
ATOM 1027 C C . ALA A 1 133 ? 7.505 12.313 -4.301 1.00 95.56 133 ALA A C 1
ATOM 1029 O O . ALA A 1 133 ? 7.248 12.118 -5.488 1.00 95.56 133 ALA A O 1
ATOM 1030 N N . ASN A 1 134 ? 7.162 13.447 -3.672 1.00 96.19 134 ASN A N 1
ATOM 1031 C CA . ASN A 1 134 ? 6.273 14.492 -4.201 1.00 96.19 134 ASN A CA 1
ATOM 1032 C C . ASN A 1 134 ? 4.869 13.969 -4.559 1.00 96.19 134 ASN A C 1
ATOM 1034 O O . ASN A 1 134 ? 4.260 14.381 -5.546 1.00 96.19 134 ASN A O 1
ATOM 1038 N N . MET A 1 135 ? 4.368 13.024 -3.762 1.00 92.31 135 MET A N 1
ATOM 1039 C CA . MET A 1 135 ? 3.056 12.397 -3.913 1.00 92.31 135 MET A CA 1
ATOM 1040 C C . MET A 1 135 ? 2.109 12.893 -2.815 1.00 92.31 135 MET A C 1
ATOM 1042 O O . MET A 1 135 ? 1.601 12.107 -2.015 1.00 92.31 135 MET A O 1
ATOM 1046 N N . ASP A 1 136 ? 1.869 14.206 -2.777 1.00 92.44 136 ASP A N 1
ATOM 1047 C CA . ASP A 1 136 ? 1.137 14.885 -1.694 1.00 92.44 136 ASP A CA 1
ATOM 1048 C C . ASP A 1 136 ? -0.259 14.299 -1.463 1.00 92.44 136 ASP A C 1
ATOM 1050 O O . ASP A 1 136 ? -0.684 14.104 -0.327 1.00 92.44 136 ASP A O 1
ATOM 1054 N N . ARG A 1 137 ? -0.963 13.934 -2.542 1.00 88.88 137 ARG A N 1
ATOM 1055 C CA . ARG A 1 137 ? -2.283 13.296 -2.445 1.00 88.88 137 ARG A CA 1
ATOM 1056 C C . ARG A 1 137 ? -2.213 11.939 -1.745 1.00 88.88 137 ARG A C 1
ATOM 1058 O O . ARG A 1 137 ? -3.055 11.651 -0.902 1.00 88.88 137 ARG A O 1
ATOM 1065 N N . SER A 1 138 ? -1.228 11.110 -2.083 1.00 91.94 138 SER A N 1
ATOM 1066 C CA . SER A 1 138 ? -1.040 9.808 -1.434 1.00 91.94 138 SER A CA 1
ATOM 1067 C C . SER A 1 138 ? -0.657 9.976 0.032 1.00 91.94 138 SER A C 1
ATOM 1069 O O . SER A 1 138 ? -1.140 9.225 0.874 1.00 91.94 138 SER A O 1
ATOM 1071 N N . SER A 1 139 ? 0.162 10.986 0.336 1.00 94.88 139 SER A N 1
ATOM 1072 C CA . SER A 1 139 ? 0.505 11.364 1.707 1.00 94.88 139 SER A CA 1
ATOM 1073 C C . SER A 1 139 ? -0.749 11.731 2.513 1.00 94.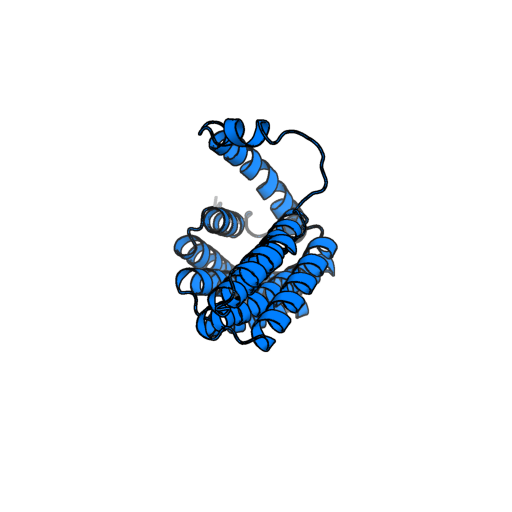88 139 SER A C 1
ATOM 1075 O O . SER A 1 139 ? -1.037 11.097 3.526 1.00 94.88 139 SER A O 1
ATOM 1077 N N . LEU A 1 140 ? -1.591 12.620 1.973 1.00 94.62 140 LEU A N 1
ATOM 1078 C CA . LEU A 1 140 ? -2.856 13.030 2.588 1.00 94.62 140 LEU A CA 1
ATOM 1079 C C . LEU A 1 140 ? -3.826 11.859 2.810 1.00 94.62 140 LEU A C 1
ATOM 1081 O O . LEU A 1 140 ? -4.460 11.771 3.857 1.00 94.62 140 LEU A O 1
ATOM 1085 N N . ILE A 1 141 ? -3.949 10.946 1.840 1.00 92.56 141 ILE A N 1
ATOM 1086 C CA . ILE A 1 141 ? -4.804 9.753 1.972 1.00 92.56 141 ILE A CA 1
ATOM 1087 C C . ILE A 1 141 ? -4.312 8.855 3.116 1.00 92.56 141 ILE A C 1
ATOM 1089 O O . ILE A 1 141 ? -5.120 8.326 3.880 1.00 92.56 141 ILE A O 1
ATOM 1093 N N . VAL A 1 142 ? -2.996 8.681 3.252 1.00 95.94 142 VAL A N 1
ATOM 1094 C CA . VAL A 1 142 ? -2.409 7.904 4.351 1.00 95.94 142 VAL A CA 1
ATOM 1095 C C . VAL A 1 142 ? -2.612 8.590 5.700 1.00 95.94 142 VAL A C 1
ATOM 1097 O O . VAL A 1 142 ? -2.924 7.906 6.673 1.00 95.94 142 VAL A O 1
ATOM 1100 N N . ASP A 1 143 ? -2.494 9.914 5.765 1.00 95.94 143 ASP A N 1
ATOM 1101 C CA . ASP A 1 143 ? -2.754 10.675 6.990 1.00 95.94 143 ASP A CA 1
ATOM 1102 C C . ASP A 1 143 ? -4.232 10.588 7.401 1.00 95.94 143 ASP A C 1
ATOM 1104 O O . ASP A 1 143 ? -4.539 10.337 8.565 1.00 95.94 143 ASP A O 1
ATOM 1108 N N . ALA A 1 144 ? -5.162 10.675 6.445 1.00 95.38 144 ALA A N 1
ATOM 1109 C CA . ALA A 1 144 ? -6.582 10.445 6.713 1.00 95.38 144 ALA A CA 1
ATOM 1110 C C . ALA A 1 144 ? -6.834 9.024 7.247 1.00 95.38 144 ALA A C 1
ATOM 1112 O O . ALA A 1 144 ? -7.606 8.824 8.187 1.00 95.38 144 ALA A O 1
ATOM 1113 N N . ARG A 1 145 ? -6.138 8.023 6.696 1.00 95.56 145 ARG A N 1
ATOM 1114 C CA . ARG A 1 145 ? -6.209 6.644 7.190 1.00 95.56 145 ARG A CA 1
ATOM 1115 C C . ARG A 1 145 ? -5.651 6.502 8.606 1.00 95.56 145 ARG A C 1
ATOM 1117 O O . ARG A 1 145 ? -6.212 5.756 9.404 1.00 95.56 145 ARG A O 1
ATOM 1124 N N . LEU A 1 146 ? -4.593 7.236 8.942 1.00 95.25 146 LEU A N 1
ATOM 1125 C CA . LEU A 1 146 ? -4.050 7.289 10.297 1.00 95.25 146 LEU A CA 1
ATOM 1126 C C . LEU A 1 146 ? -5.087 7.818 11.295 1.00 95.25 146 LEU A C 1
ATOM 1128 O O . LEU A 1 146 ? -5.254 7.222 12.358 1.00 95.25 146 LEU A O 1
ATOM 1132 N N . SER A 1 147 ? -5.824 8.871 10.934 1.00 94.75 147 SER A N 1
ATOM 1133 C CA . SER A 1 147 ? -6.930 9.382 11.752 1.00 94.75 147 SER A CA 1
ATOM 1134 C C . SER A 1 147 ? -8.046 8.346 11.932 1.00 94.75 147 SER A C 1
ATOM 1136 O O . SER A 1 147 ? -8.546 8.176 13.043 1.00 94.75 147 SER A O 1
ATOM 1138 N N . LEU A 1 148 ? -8.403 7.600 10.878 1.00 94.06 148 LEU A N 1
ATOM 1139 C CA . LEU A 1 148 ? -9.397 6.517 10.961 1.00 94.06 148 LEU A CA 1
ATOM 1140 C C . LEU A 1 148 ? -8.946 5.366 11.873 1.00 94.06 148 LEU A C 1
ATOM 1142 O O . LEU A 1 148 ? -9.751 4.811 12.624 1.00 94.06 148 LEU A O 1
ATOM 1146 N N . LEU A 1 149 ? -7.660 5.013 11.838 1.00 94.31 149 LEU A N 1
ATOM 1147 C CA . LEU A 1 149 ? -7.087 4.005 12.727 1.00 94.31 149 LEU A CA 1
ATOM 1148 C C . LEU A 1 149 ? -7.117 4.461 14.194 1.00 94.31 149 LEU A C 1
ATOM 1150 O O . LEU A 1 149 ? -7.448 3.668 15.076 1.00 94.31 149 LEU A O 1
ATOM 1154 N N . ASP A 1 150 ? -6.785 5.727 14.457 1.00 93.12 150 ASP A N 1
ATOM 1155 C CA . ASP A 1 150 ? -6.873 6.307 15.799 1.00 93.12 150 ASP A CA 1
ATOM 1156 C C . ASP A 1 150 ? -8.319 6.278 16.312 1.00 93.12 150 ASP A C 1
ATOM 1158 O O . ASP A 1 150 ? -8.561 5.795 17.419 1.00 93.12 150 ASP A O 1
ATOM 1162 N N . ALA A 1 151 ? -9.287 6.672 15.480 1.00 90.00 151 ALA A N 1
ATOM 1163 C CA . ALA A 1 151 ? -10.708 6.570 15.805 1.00 90.00 151 ALA A CA 1
ATOM 1164 C C . ALA A 1 151 ? -11.142 5.134 16.120 1.00 90.00 151 ALA A C 1
ATOM 1166 O O . ALA A 1 151 ? -11.787 4.906 17.141 1.00 90.00 151 ALA A O 1
ATOM 1167 N N . SER A 1 152 ? -10.710 4.158 15.317 1.00 88.00 152 SER A N 1
ATOM 1168 C CA . SER A 1 152 ? -11.029 2.742 15.538 1.00 88.00 152 SER A CA 1
ATOM 1169 C C . SER A 1 152 ? -10.543 2.256 16.908 1.00 88.00 152 SER A C 1
ATOM 1171 O O . SER A 1 152 ? -11.279 1.583 17.623 1.00 88.00 152 SER A O 1
ATOM 1173 N N . LEU A 1 153 ? -9.331 2.648 17.327 1.00 90.19 153 LEU A N 1
ATOM 1174 C CA . LEU A 1 153 ? -8.817 2.316 18.659 1.00 90.19 153 LEU A CA 1
ATOM 1175 C C . LEU A 1 153 ? -9.680 2.912 19.778 1.00 90.19 153 LEU A C 1
ATOM 1177 O O . LEU A 1 153 ? -9.931 2.237 20.780 1.00 90.19 153 LEU A O 1
ATOM 1181 N N . TYR A 1 154 ? -10.088 4.174 19.644 1.00 87.06 154 TYR A N 1
ATOM 1182 C CA . TYR A 1 154 ? -10.920 4.830 20.649 1.00 87.06 154 TYR A CA 1
ATOM 1183 C C . TYR A 1 154 ? -12.304 4.189 20.743 1.00 87.06 154 TYR A C 1
ATOM 1185 O O . TYR A 1 154 ? -12.752 3.925 21.857 1.00 87.06 154 TYR A O 1
ATOM 1193 N N . SER A 1 155 ? -12.926 3.848 19.612 1.00 84.00 155 SER A N 1
ATOM 1194 C CA . SER A 1 155 ? -14.200 3.122 19.587 1.00 84.00 155 SER A CA 1
ATOM 1195 C C . SER A 1 155 ? -14.090 1.763 20.281 1.00 84.00 155 SER A C 1
ATOM 1197 O O . SER A 1 155 ? -14.849 1.499 21.208 1.00 84.00 155 SER A O 1
ATOM 1199 N N . THR A 1 156 ? -13.079 0.950 19.956 1.00 83.56 156 THR A N 1
ATOM 1200 C CA . THR A 1 156 ? -12.876 -0.353 20.617 1.00 83.56 156 THR A CA 1
ATOM 1201 C C . THR A 1 156 ? -12.645 -0.219 22.127 1.00 83.56 156 THR A C 1
ATOM 1203 O O . THR A 1 156 ? -13.121 -1.033 22.915 1.00 83.56 156 THR A O 1
ATOM 1206 N N . ARG A 1 157 ? -11.918 0.815 22.571 1.00 83.00 157 ARG A N 1
ATOM 1207 C CA . ARG A 1 157 ? -11.704 1.075 24.007 1.00 83.00 157 ARG A CA 1
ATOM 1208 C C . ARG A 1 157 ? -12.970 1.528 24.721 1.00 83.00 157 ARG A C 1
ATOM 1210 O O . ARG A 1 157 ? -13.170 1.140 25.869 1.00 83.00 157 ARG A O 1
ATOM 1217 N N . ALA A 1 158 ? -13.772 2.361 24.068 1.00 79.25 158 ALA A N 1
ATOM 1218 C CA . ALA A 1 158 ? -15.052 2.811 24.586 1.00 79.25 158 ALA A CA 1
ATOM 1219 C C . ALA A 1 158 ? -16.014 1.627 24.755 1.00 79.25 158 ALA A C 1
ATOM 1221 O O . ALA A 1 158 ? -16.570 1.458 25.833 1.00 79.25 158 ALA A O 1
ATOM 1222 N N . GLU A 1 159 ? -16.131 0.761 23.745 1.00 76.88 159 GLU A N 1
ATOM 1223 C CA . GLU A 1 159 ? -16.954 -0.457 23.802 1.00 76.88 159 GLU A CA 1
ATOM 1224 C C . GLU A 1 159 ? -16.504 -1.428 24.901 1.00 76.88 159 GLU A C 1
ATOM 1226 O O . GLU A 1 159 ? -17.329 -2.057 25.558 1.00 76.88 159 GLU A O 1
ATOM 1231 N N . ALA A 1 160 ? -15.195 -1.525 25.145 1.00 76.44 160 ALA A N 1
ATOM 1232 C CA . ALA A 1 160 ? -14.647 -2.347 26.219 1.00 76.44 160 ALA A CA 1
ATOM 1233 C C . ALA A 1 160 ? -14.832 -1.734 27.624 1.00 76.44 160 ALA A C 1
ATOM 1235 O O . ALA A 1 160 ? -14.529 -2.395 28.621 1.00 76.44 160 ALA A O 1
ATOM 1236 N N . SER A 1 161 ? -15.276 -0.474 27.734 1.00 66.12 161 SER A N 1
ATOM 1237 C CA . SER A 1 161 ? -15.453 0.202 29.017 1.00 66.12 161 SER A CA 1
ATOM 1238 C C . SER A 1 161 ? -16.908 0.131 29.493 1.00 66.12 161 SER A C 1
ATOM 1240 O O . SER A 1 161 ? -17.798 0.618 28.803 1.00 66.12 161 SER A O 1
ATOM 1242 N N . PRO A 1 162 ? -17.178 -0.383 30.706 1.00 58.09 162 PRO A N 1
ATOM 1243 C CA . PRO A 1 162 ? -18.519 -0.344 31.289 1.00 58.09 162 PRO A CA 1
ATOM 1244 C C . PRO A 1 162 ? -18.913 1.046 31.834 1.00 58.09 162 PRO A C 1
ATOM 1246 O O . PRO A 1 162 ? -20.026 1.205 32.326 1.00 58.09 162 PRO A O 1
ATOM 1249 N N . ASP A 1 163 ? -18.017 2.043 31.785 1.00 62.16 163 ASP A N 1
ATOM 1250 C CA . ASP A 1 163 ? -18.230 3.389 32.331 1.00 62.16 163 ASP A CA 1
ATOM 1251 C C . ASP A 1 163 ? -18.515 4.421 31.213 1.00 62.16 163 ASP A C 1
ATOM 1253 O O . ASP A 1 163 ? -17.610 4.748 30.432 1.00 62.16 163 ASP A O 1
ATOM 1257 N N . PRO A 1 164 ? -19.728 5.007 31.162 1.00 60.56 164 PRO A N 1
ATOM 1258 C CA . PRO A 1 164 ? -20.116 6.013 30.172 1.00 60.56 164 PRO A CA 1
ATOM 1259 C C . PRO A 1 164 ? -19.214 7.255 30.114 1.00 60.56 164 PRO A C 1
ATOM 1261 O O . PRO A 1 164 ? -19.109 7.887 29.062 1.00 60.56 164 PRO A O 1
ATOM 1264 N N . ARG A 1 165 ? -18.528 7.623 31.207 1.00 62.59 165 ARG A N 1
ATOM 1265 C CA . ARG A 1 165 ? -17.636 8.799 31.218 1.00 62.59 165 ARG A CA 1
ATOM 1266 C C . ARG A 1 165 ? -16.351 8.559 30.431 1.00 62.59 165 ARG A C 1
ATOM 1268 O O . ARG A 1 165 ? -15.899 9.443 29.708 1.00 62.59 165 ARG A O 1
ATOM 1275 N N . ARG A 1 166 ? -15.803 7.342 30.497 1.00 57.97 166 ARG A N 1
ATOM 1276 C CA . ARG A 1 166 ? -14.584 6.964 29.758 1.00 57.97 166 ARG A CA 1
ATOM 1277 C C . ARG A 1 166 ? -14.845 6.807 28.261 1.00 57.97 166 ARG A C 1
ATOM 1279 O O . ARG A 1 166 ? -13.946 7.057 27.461 1.00 57.97 166 ARG A O 1
ATOM 1286 N N . ILE A 1 167 ? -16.079 6.462 27.884 1.00 54.56 167 ILE A N 1
ATOM 1287 C CA . ILE A 1 167 ? -16.551 6.518 26.494 1.00 54.56 167 ILE A CA 1
ATOM 1288 C C . ILE A 1 167 ? -16.433 7.955 25.978 1.00 54.56 167 ILE A C 1
ATOM 1290 O O . ILE A 1 167 ? -15.794 8.187 24.955 1.00 54.56 167 ILE A O 1
ATOM 1294 N N . GLN A 1 168 ? -16.978 8.929 26.713 1.00 57.78 168 GLN A N 1
ATOM 1295 C CA . GLN A 1 168 ? -16.990 10.337 26.308 1.00 57.78 168 GLN A CA 1
ATOM 1296 C C . GLN A 1 168 ? -15.586 10.966 26.239 1.00 57.78 168 GLN A C 1
ATOM 1298 O O . GLN A 1 168 ? -15.300 11.725 25.314 1.00 57.78 168 GLN A O 1
ATOM 1303 N N . GLU A 1 169 ? -14.678 10.596 27.145 1.00 60.94 169 GLU A N 1
ATOM 1304 C CA . GLU A 1 169 ? -13.263 11.003 27.093 1.00 60.94 169 GLU A CA 1
ATOM 1305 C C . GLU A 1 169 ? -12.512 10.423 25.884 1.00 60.94 169 GLU A C 1
ATOM 1307 O O . GLU A 1 169 ? -11.649 11.096 25.320 1.00 60.94 169 GLU A O 1
ATOM 1312 N N . GLY A 1 170 ? -12.843 9.199 25.454 1.00 59.66 170 GLY A N 1
ATOM 1313 C CA . GLY A 1 170 ? -12.256 8.578 24.264 1.00 59.66 170 GLY A CA 1
ATOM 1314 C C . GLY A 1 170 ? -12.541 9.368 22.985 1.00 59.66 170 GLY A C 1
ATOM 1315 O O . GLY A 1 170 ? -11.636 9.585 22.182 1.00 59.66 170 GLY A O 1
ATOM 1316 N N . TRP A 1 171 ? -13.769 9.870 22.833 1.00 55.91 171 TRP A N 1
ATOM 1317 C CA . TRP A 1 171 ? -14.152 10.728 21.705 1.00 55.91 171 TRP A CA 1
ATOM 1318 C C . TRP A 1 171 ? -13.487 12.113 21.755 1.00 55.91 171 TRP A C 1
ATOM 1320 O O . TRP A 1 171 ? -13.204 12.691 20.709 1.00 55.91 171 TRP A O 1
ATOM 1330 N N . GLY A 1 172 ? -13.187 12.630 22.952 1.00 62.84 172 GLY A N 1
ATOM 1331 C CA . GLY A 1 172 ? -12.543 13.934 23.149 1.00 62.84 172 GLY A CA 1
ATOM 1332 C C . GLY A 1 172 ? -11.050 13.994 22.795 1.00 62.84 172 GLY A C 1
ATOM 1333 O O . GLY A 1 172 ? -10.502 15.088 22.709 1.00 62.84 172 GLY A O 1
ATOM 1334 N N . GLN A 1 173 ? -10.385 12.850 22.581 1.00 64.25 173 GLN A N 1
ATOM 1335 C CA . GLN A 1 173 ? -8.961 12.783 22.205 1.00 64.25 173 GLN A CA 1
ATOM 1336 C C . GLN A 1 173 ? -8.715 12.727 20.690 1.00 64.25 173 GLN A C 1
ATOM 1338 O O . GLN A 1 173 ? -7.566 12.642 20.253 1.00 64.25 173 GLN A O 1
ATOM 1343 N N . LEU A 1 174 ? -9.773 12.755 19.878 1.00 54.66 174 LEU A N 1
ATOM 1344 C CA . LEU A 1 174 ? -9.643 12.875 18.432 1.00 54.66 174 LEU A CA 1
ATOM 1345 C C . LEU A 1 174 ? -9.191 14.300 18.092 1.00 54.66 174 LEU A C 1
ATOM 1347 O O . LEU A 1 174 ? -9.980 15.239 18.147 1.00 54.66 174 LEU A O 1
ATOM 1351 N N . GLU A 1 175 ? -7.914 14.462 17.743 1.00 49.28 175 GLU A N 1
ATOM 1352 C CA . GLU A 1 175 ? -7.413 15.708 17.154 1.00 49.28 175 GLU A CA 1
ATOM 1353 C C . GLU A 1 175 ? -8.230 16.026 15.887 1.00 49.28 175 GLU A C 1
ATOM 1355 O O . GLU A 1 175 ? -8.370 15.154 15.017 1.00 49.28 175 GLU A O 1
ATOM 1360 N N . PRO A 1 176 ? -8.786 17.243 15.744 1.00 43.19 176 PRO A N 1
ATOM 1361 C CA . PRO A 1 176 ? -9.507 17.606 14.538 1.00 43.19 176 PRO A CA 1
ATOM 1362 C C . PRO A 1 176 ? -8.549 17.584 13.345 1.00 43.19 176 PRO A C 1
ATOM 1364 O O . PRO A 1 176 ? -7.496 18.225 13.350 1.00 43.19 176 PRO A O 1
ATOM 1367 N N . ALA A 1 177 ? -8.936 16.866 12.291 1.00 44.00 177 ALA A N 1
ATOM 1368 C CA . ALA A 1 177 ? -8.284 16.962 10.995 1.00 44.00 177 ALA A CA 1
ATOM 1369 C C . ALA A 1 177 ? -8.515 18.376 10.431 1.00 44.00 177 ALA A C 1
ATOM 1371 O O . ALA A 1 177 ? -9.516 18.644 9.774 1.00 44.00 177 ALA A O 1
ATOM 1372 N N . GLY A 1 178 ? -7.588 19.287 10.730 1.00 38.84 178 GLY A N 1
ATOM 1373 C CA . GLY A 1 178 ? -7.565 20.652 10.214 1.00 38.84 178 GLY A CA 1
ATOM 1374 C C . GLY A 1 178 ? -8.121 21.688 11.188 1.00 38.84 178 GLY A C 1
ATOM 1375 O O . GLY A 1 178 ? -9.323 21.922 11.270 1.00 38.84 178 GLY A O 1
ATOM 1376 N N . SER A 1 179 ? -7.224 22.421 11.844 1.00 39.88 179 SER A N 1
ATOM 1377 C CA . SER A 1 179 ? -7.511 23.732 12.430 1.00 39.88 179 SER A CA 1
ATOM 1378 C C . SER A 1 179 ? -7.604 24.800 11.329 1.00 39.88 179 SER A C 1
ATOM 1380 O O . SER A 1 179 ? -6.825 25.745 11.267 1.00 39.88 179 SER A O 1
ATOM 1382 N N . GLY A 1 180 ? -8.579 24.645 10.434 1.00 33.97 180 GLY A N 1
ATOM 1383 C CA . GLY A 1 180 ? -9.063 25.710 9.564 1.00 33.97 180 GLY A CA 1
ATOM 1384 C C . GLY A 1 180 ? -10.398 26.192 10.107 1.00 33.97 180 GLY A C 1
ATOM 1385 O O . GLY A 1 180 ? -11.417 25.540 9.899 1.00 33.97 180 GL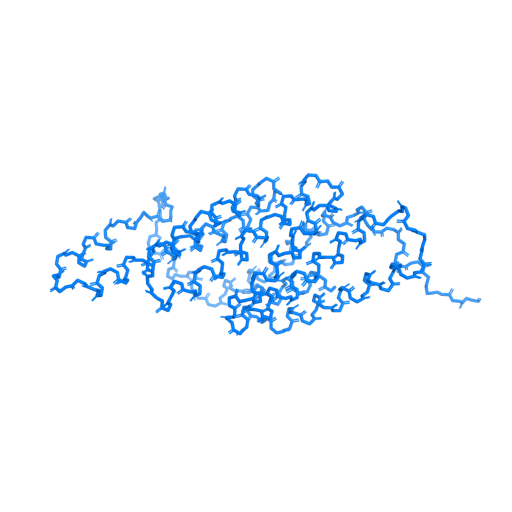Y A O 1
ATOM 1386 N N . LYS A 1 181 ? -10.396 27.310 10.839 1.00 34.34 181 LYS A N 1
ATOM 1387 C CA . LYS A 1 181 ? -11.620 28.053 11.155 1.00 34.34 181 LYS A CA 1
ATOM 1388 C C . LYS A 1 181 ? -12.219 28.519 9.830 1.00 34.34 181 LYS A C 1
ATOM 1390 O O . LYS A 1 181 ? -11.747 29.513 9.309 1.00 34.34 181 LYS A O 1
ATOM 1395 N N . ASP A 1 182 ? -13.161 27.767 9.270 1.00 37.41 182 ASP A N 1
ATOM 1396 C CA . ASP A 1 182 ? -14.297 28.317 8.529 1.00 37.41 182 ASP A CA 1
ATOM 1397 C C . ASP A 1 182 ? -15.298 27.227 8.120 1.00 37.41 182 ASP A C 1
ATOM 1399 O O . ASP A 1 182 ? -14.995 26.286 7.387 1.00 37.41 182 ASP A O 1
ATOM 1403 N N . SER A 1 183 ? -16.551 27.455 8.521 1.00 40.53 183 SER A N 1
ATOM 1404 C CA . SER A 1 183 ? -17.788 26.960 7.900 1.00 40.53 183 SER A CA 1
ATOM 1405 C C . SER A 1 183 ? -18.159 25.471 8.050 1.00 40.53 183 SER A C 1
ATOM 1407 O O . SER A 1 183 ? -18.133 24.682 7.106 1.00 40.53 183 SER A O 1
ATOM 1409 N N . GLY A 1 184 ? -18.716 25.131 9.219 1.00 33.12 184 GLY A N 1
ATOM 1410 C CA . GLY A 1 184 ? -19.549 23.931 9.407 1.00 33.12 184 GLY A CA 1
ATOM 1411 C C . GLY A 1 184 ? -20.814 23.884 8.525 1.00 33.12 184 GLY A C 1
ATOM 1412 O O . GLY A 1 184 ? -21.433 22.831 8.408 1.00 33.12 184 GLY A O 1
ATOM 1413 N N . GLU A 1 185 ? -21.171 24.978 7.844 1.00 30.75 185 GLU A N 1
ATOM 1414 C CA . GLU A 1 185 ? -22.289 25.029 6.887 1.00 30.75 185 GLU A CA 1
ATOM 1415 C C . GLU A 1 185 ? -21.885 24.721 5.432 1.00 30.75 185 GLU A C 1
ATOM 1417 O O . GLU A 1 185 ? -22.708 24.223 4.667 1.00 30.75 185 GLU A O 1
ATOM 1422 N N . SER A 1 186 ? -20.612 24.892 5.038 1.00 37.59 186 SER A N 1
ATOM 1423 C CA . SER A 1 186 ? -20.179 24.687 3.639 1.00 37.59 186 SER A CA 1
ATOM 1424 C C . SER A 1 186 ? -20.113 23.206 3.232 1.00 37.59 186 SER A C 1
ATOM 1426 O O . SER A 1 186 ? -20.269 22.856 2.058 1.00 37.59 186 SER A O 1
ATOM 1428 N N . LEU A 1 187 ? -19.905 22.304 4.196 1.00 39.47 187 LEU A N 1
ATOM 1429 C CA . LEU A 1 187 ? -19.749 20.869 3.932 1.00 39.47 187 LEU A CA 1
ATOM 1430 C C . LEU A 1 187 ? -21.078 20.160 3.638 1.00 39.47 187 LEU A C 1
ATOM 1432 O O . LEU A 1 187 ? -21.079 19.142 2.947 1.00 39.47 187 LEU A O 1
ATOM 1436 N N . ARG A 1 188 ? -22.213 20.713 4.087 1.00 34.50 188 ARG A N 1
ATOM 1437 C CA . ARG A 1 188 ? -23.539 20.130 3.821 1.00 34.50 188 ARG A CA 1
ATOM 1438 C C . ARG A 1 188 ? -24.039 20.428 2.404 1.00 34.50 188 ARG A C 1
ATOM 1440 O O . ARG A 1 188 ? -24.767 19.621 1.838 1.00 34.50 188 ARG A O 1
ATOM 1447 N N . GLU A 1 189 ? -23.589 21.529 1.803 1.00 31.48 189 GLU A N 1
ATOM 1448 C CA . GLU A 1 189 ? -23.965 21.932 0.440 1.00 31.48 189 GLU A CA 1
ATOM 1449 C C . GLU A 1 189 ? -23.083 21.267 -0.642 1.00 31.48 189 GLU A C 1
ATOM 1451 O O . GLU A 1 189 ? -23.554 20.934 -1.735 1.00 31.48 189 GLU A O 1
ATOM 1456 N N . LYS A 1 190 ? -21.819 20.955 -0.311 1.00 38.69 190 LYS A N 1
ATOM 1457 C CA . LYS A 1 190 ? -20.876 20.247 -1.204 1.00 38.69 190 LYS A CA 1
ATOM 1458 C C . LYS A 1 190 ? -21.185 18.759 -1.402 1.00 38.69 190 LYS A C 1
ATOM 1460 O O . LYS A 1 190 ? -20.688 18.176 -2.365 1.00 38.69 190 LYS A O 1
ATOM 1465 N N . ALA A 1 191 ? -22.025 18.175 -0.544 1.00 35.62 191 ALA A N 1
ATOM 1466 C CA . ALA A 1 191 ? -22.519 16.802 -0.656 1.00 35.62 191 ALA A CA 1
ATOM 1467 C C . ALA A 1 191 ? -23.671 16.635 -1.673 1.00 35.62 191 ALA A C 1
ATOM 1469 O O . ALA A 1 191 ? -24.146 15.519 -1.880 1.00 35.62 191 ALA A O 1
ATOM 1470 N N . SER A 1 192 ? -24.123 17.711 -2.336 1.00 39.47 192 SER A N 1
ATOM 1471 C CA . SER A 1 192 ? -25.040 17.589 -3.475 1.00 39.47 192 SER A CA 1
ATOM 1472 C C . SER A 1 192 ? -24.285 17.110 -4.726 1.00 39.47 192 SER A C 1
ATOM 1474 O O . SER A 1 192 ? -23.171 17.553 -5.011 1.00 39.47 192 SER A O 1
ATOM 1476 N N . GLY A 1 193 ? -24.890 16.186 -5.481 1.00 37.00 193 GLY A N 1
ATOM 1477 C CA . GLY A 1 193 ? -24.272 15.382 -6.553 1.00 37.00 193 GLY A CA 1
ATOM 1478 C C . GLY A 1 193 ? -23.626 16.119 -7.740 1.00 37.00 193 GLY A C 1
ATOM 1479 O O . GLY A 1 193 ? -23.208 15.469 -8.691 1.00 37.00 193 GLY A O 1
ATOM 1480 N N . LYS A 1 194 ? -23.491 17.449 -7.701 1.00 34.22 194 LYS A N 1
ATOM 1481 C CA . LYS A 1 194 ? -22.783 18.259 -8.707 1.00 34.22 194 LYS A CA 1
ATOM 1482 C C . LYS A 1 194 ? -21.262 18.335 -8.482 1.00 34.22 194 LYS A C 1
ATOM 1484 O O . LYS A 1 194 ? -20.532 18.665 -9.415 1.00 34.22 194 LYS A O 1
ATOM 1489 N N . THR A 1 195 ? -20.759 18.011 -7.285 1.00 34.16 195 THR A N 1
ATOM 1490 C CA . THR A 1 195 ? -19.309 18.036 -6.980 1.00 34.16 195 THR A CA 1
ATOM 1491 C C . THR A 1 195 ? -18.568 16.822 -7.560 1.00 34.16 195 THR A C 1
ATOM 1493 O O . THR A 1 195 ? -17.461 16.961 -8.075 1.00 34.16 195 THR A O 1
ATOM 1496 N N . ILE A 1 196 ? -19.223 15.655 -7.602 1.00 37.06 196 ILE A N 1
ATOM 1497 C CA . ILE A 1 196 ? -18.651 14.389 -8.103 1.00 37.06 196 ILE A CA 1
ATOM 1498 C C . ILE A 1 196 ? -18.254 14.498 -9.589 1.00 37.06 196 ILE A C 1
ATOM 1500 O O . ILE A 1 196 ? -17.198 14.021 -10.004 1.00 37.06 196 ILE A O 1
ATOM 1504 N N . GLU A 1 197 ? -19.051 15.204 -10.394 1.00 30.31 197 GLU A N 1
ATOM 1505 C CA . GLU A 1 197 ? -18.787 15.411 -11.826 1.00 30.31 197 GLU A CA 1
ATOM 1506 C C . GLU A 1 197 ? -17.625 16.394 -12.085 1.00 30.31 197 GLU A C 1
ATOM 1508 O O . GLU A 1 197 ? -16.916 16.308 -13.095 1.00 30.31 197 GLU A O 1
ATOM 1513 N N . ARG A 1 198 ? -17.387 17.320 -11.146 1.00 29.38 198 ARG A N 1
ATOM 1514 C CA . ARG A 1 198 ? -16.288 18.297 -11.196 1.00 29.38 198 ARG A CA 1
ATOM 1515 C C . ARG A 1 198 ? -14.961 17.674 -10.750 1.00 29.38 198 ARG A C 1
ATOM 1517 O O . ARG A 1 198 ? -13.917 17.963 -11.345 1.00 29.38 198 ARG A O 1
ATOM 1524 N N . ASP A 1 199 ? -15.011 16.752 -9.794 1.00 33.06 199 ASP A N 1
ATOM 1525 C CA . ASP A 1 199 ? -13.856 15.971 -9.344 1.00 33.06 199 ASP A CA 1
ATOM 1526 C C . ASP A 1 199 ? -13.417 14.938 -10.390 1.00 33.06 199 ASP A C 1
ATOM 1528 O O . ASP A 1 199 ? -12.217 14.738 -10.585 1.00 33.06 199 ASP A O 1
ATOM 1532 N N . ALA A 1 200 ? -14.348 14.387 -11.178 1.00 30.31 200 ALA A N 1
ATOM 1533 C CA . ALA A 1 200 ? -14.023 13.541 -12.329 1.00 30.31 200 ALA A CA 1
ATOM 1534 C C . ALA A 1 200 ? -13.233 14.297 -13.421 1.00 30.31 200 ALA A C 1
ATOM 1536 O O . ALA A 1 200 ? -12.248 13.777 -13.946 1.00 30.31 200 ALA A O 1
ATOM 1537 N N . ARG A 1 201 ? -13.583 15.561 -13.723 1.00 29.05 201 ARG A N 1
ATOM 1538 C CA . ARG A 1 201 ? -12.814 16.393 -14.680 1.00 29.05 201 ARG A CA 1
ATOM 1539 C C . ARG A 1 201 ? -11.449 16.820 -14.138 1.00 29.05 201 ARG A C 1
ATOM 1541 O O . ARG A 1 201 ? -10.509 17.002 -14.912 1.00 29.05 201 ARG A O 1
ATOM 1548 N N . THR A 1 202 ? -11.322 16.952 -12.821 1.00 34.44 202 THR A N 1
ATOM 1549 C CA . THR A 1 202 ? -10.052 17.280 -12.153 1.00 34.44 202 THR A CA 1
ATOM 1550 C C . THR A 1 202 ? -9.144 16.045 -12.036 1.00 34.44 202 THR A C 1
ATOM 1552 O O . THR A 1 202 ? -7.927 16.165 -12.177 1.00 34.44 202 THR A O 1
ATOM 1555 N N . SER A 1 203 ? -9.730 14.844 -11.932 1.00 32.59 203 SER A N 1
ATOM 1556 C CA . SER A 1 203 ? -9.049 13.540 -12.001 1.00 32.59 203 SER A CA 1
ATOM 1557 C C . SER A 1 203 ? -8.252 13.360 -13.304 1.00 32.59 203 SER A C 1
ATOM 1559 O O . SER A 1 203 ? -7.086 12.959 -13.267 1.00 32.59 203 SER A O 1
ATOM 1561 N N . CYS A 1 204 ? -8.800 13.797 -14.447 1.00 27.97 204 CYS A N 1
ATOM 1562 C CA . CYS A 1 204 ? -8.093 13.789 -15.735 1.00 27.97 204 CYS A CA 1
ATOM 1563 C C . CYS A 1 204 ? -6.832 14.676 -15.759 1.00 27.97 204 CYS A C 1
ATOM 1565 O O . CYS A 1 204 ? -5.889 14.375 -16.485 1.00 27.97 204 CYS A O 1
ATOM 1567 N N . ARG A 1 205 ? -6.765 15.744 -14.947 1.00 29.20 205 ARG A N 1
ATOM 1568 C CA . ARG A 1 205 ? -5.572 16.609 -14.852 1.00 29.20 205 ARG A CA 1
ATOM 1569 C C . ARG A 1 205 ? -4.482 16.044 -13.935 1.00 29.20 205 ARG A C 1
ATOM 1571 O O . ARG A 1 205 ? -3.350 16.501 -14.008 1.00 29.20 205 ARG A O 1
ATOM 1578 N N . SER A 1 206 ? -4.788 15.072 -13.072 1.00 35.50 206 SER A N 1
ATOM 1579 C CA . SER A 1 206 ? -3.811 14.456 -12.156 1.00 35.50 206 SER A CA 1
ATOM 1580 C C . SER A 1 206 ? -3.147 13.202 -12.722 1.00 35.50 206 SER A C 1
ATOM 1582 O O . SER A 1 206 ? -1.980 12.964 -12.418 1.00 35.50 206 SER A O 1
ATOM 1584 N N . VAL A 1 207 ? -3.824 12.467 -13.613 1.00 34.19 207 VAL A N 1
ATOM 1585 C CA . VAL A 1 207 ? -3.175 11.453 -14.471 1.00 34.19 207 VAL A CA 1
ATOM 1586 C C . VAL A 1 207 ? -2.003 12.080 -15.242 1.00 34.19 207 VAL A C 1
ATOM 1588 O O . VAL A 1 207 ? -0.953 11.459 -15.375 1.00 34.19 207 VAL A O 1
ATOM 1591 N N . ALA A 1 208 ? -2.113 13.364 -15.605 1.00 32.03 208 ALA A N 1
ATOM 1592 C CA . ALA A 1 208 ? -1.034 14.117 -16.242 1.00 32.03 208 ALA A CA 1
ATOM 1593 C C . ALA A 1 208 ? 0.261 14.218 -15.392 1.00 32.03 208 ALA A C 1
ATOM 1595 O O . ALA A 1 208 ? 1.353 14.246 -15.948 1.00 32.03 208 ALA A O 1
ATOM 1596 N N . ARG A 1 209 ? 0.188 14.190 -14.049 1.00 38.81 209 ARG A N 1
ATOM 1597 C CA . ARG A 1 209 ? 1.395 14.203 -13.189 1.00 38.81 209 ARG A CA 1
ATOM 1598 C C . ARG A 1 209 ? 2.013 12.821 -12.982 1.00 38.81 209 ARG A C 1
ATOM 1600 O O . ARG A 1 209 ? 3.212 12.719 -12.748 1.00 38.81 209 ARG A O 1
ATOM 1607 N N . PHE A 1 210 ? 1.229 11.749 -13.104 1.00 37.31 210 PHE A N 1
ATOM 1608 C CA . PHE A 1 210 ? 1.791 10.398 -13.205 1.00 37.31 210 PHE A CA 1
ATOM 1609 C C . PHE A 1 210 ? 2.473 10.206 -14.570 1.00 37.31 210 PHE A C 1
ATOM 1611 O O . PHE A 1 210 ? 3.534 9.589 -14.654 1.00 37.31 210 PHE A O 1
ATOM 1618 N N . THR A 1 211 ? 1.961 10.850 -15.627 1.00 41.59 211 THR A N 1
ATOM 1619 C CA . THR A 1 211 ? 2.675 10.921 -16.909 1.00 41.59 211 THR A CA 1
ATOM 1620 C C . THR A 1 211 ? 3.938 11.785 -16.872 1.00 41.59 211 THR A C 1
ATOM 1622 O O . THR A 1 211 ? 4.795 11.550 -17.714 1.00 41.59 211 THR A O 1
ATOM 1625 N N . ASP A 1 212 ? 4.111 12.680 -15.886 1.00 41.09 212 ASP A N 1
ATOM 1626 C CA . ASP A 1 212 ? 5.369 13.416 -15.627 1.00 41.09 212 ASP A CA 1
ATOM 1627 C C . ASP A 1 212 ? 6.422 12.567 -14.882 1.00 41.09 212 ASP A C 1
ATOM 1629 O O . ASP A 1 212 ? 7.613 12.874 -14.912 1.00 41.09 212 ASP A O 1
ATOM 1633 N N . PHE A 1 213 ? 6.004 11.473 -14.234 1.00 41.16 213 PHE A N 1
ATOM 1634 C CA . PHE A 1 213 ? 6.891 10.458 -13.646 1.00 41.16 213 PHE A CA 1
ATOM 1635 C C . PHE A 1 213 ? 7.402 9.450 -14.695 1.00 41.16 213 PHE A C 1
ATOM 1637 O O . PHE A 1 213 ? 8.493 8.905 -14.558 1.00 41.16 213 PHE A O 1
ATOM 1644 N N . TRP A 1 214 ? 6.625 9.233 -15.760 1.00 43.28 214 TRP A N 1
ATOM 1645 C CA . TRP A 1 214 ? 6.877 8.281 -16.845 1.00 43.28 214 TRP A CA 1
ATOM 1646 C C . TRP A 1 214 ? 7.682 8.750 -18.096 1.00 43.28 214 TRP A C 1
ATOM 1648 O O . TRP A 1 214 ? 7.948 7.897 -18.950 1.00 43.28 214 TRP A O 1
ATOM 1658 N N . PRO A 1 215 ? 8.102 10.023 -18.304 1.00 38.50 215 PRO A N 1
ATOM 1659 C CA . PRO A 1 215 ? 8.733 10.429 -19.566 1.00 38.50 215 PRO A CA 1
ATOM 1660 C C . PRO A 1 215 ? 10.096 9.778 -19.825 1.00 38.50 215 PRO A C 1
ATOM 1662 O O . PRO A 1 215 ? 10.488 9.656 -20.982 1.00 38.50 215 PRO A O 1
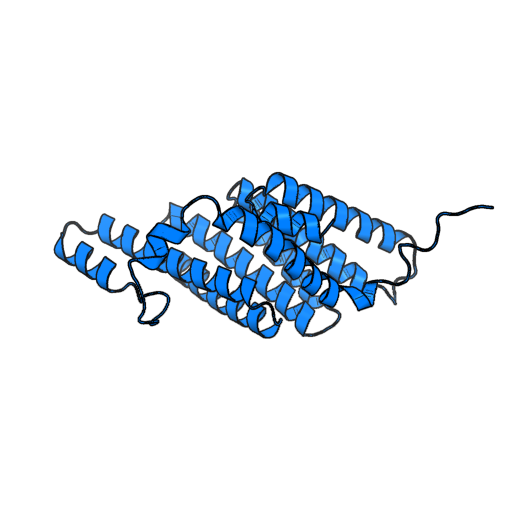ATOM 1665 N N . SER A 1 216 ? 10.802 9.309 -18.791 1.00 39.62 216 SER A N 1
ATOM 1666 C CA . SER A 1 216 ? 12.103 8.642 -18.952 1.00 39.62 216 SER A CA 1
ATOM 1667 C C . SER A 1 216 ? 12.012 7.247 -19.587 1.00 39.62 216 SER A C 1
ATOM 1669 O O . SER A 1 216 ? 13.015 6.749 -20.079 1.00 39.62 216 SER A O 1
ATOM 1671 N N . ILE A 1 217 ? 10.819 6.640 -19.644 1.00 41.62 217 ILE A N 1
ATOM 1672 C CA . ILE A 1 217 ? 10.582 5.287 -20.193 1.00 41.62 217 ILE A CA 1
ATOM 1673 C C . ILE A 1 217 ? 9.904 5.368 -21.584 1.00 41.62 217 ILE A C 1
ATOM 1675 O O . ILE A 1 217 ? 9.526 4.357 -22.176 1.00 41.62 217 ILE A O 1
ATOM 1679 N N . ARG A 1 218 ? 9.686 6.579 -22.129 1.00 38.66 218 ARG A N 1
ATOM 1680 C CA . ARG A 1 218 ? 8.693 6.806 -23.195 1.00 38.66 218 ARG A CA 1
ATOM 1681 C C . ARG A 1 218 ? 9.128 6.871 -24.668 1.00 38.66 218 ARG A C 1
ATOM 1683 O O . ARG A 1 218 ? 8.203 6.972 -25.469 1.00 38.66 218 ARG A O 1
ATOM 1690 N N . PRO A 1 219 ? 10.388 6.724 -25.120 1.00 38.41 219 PRO A N 1
ATOM 1691 C CA . PRO A 1 219 ? 10.625 6.553 -26.551 1.00 38.41 219 PRO A CA 1
ATOM 1692 C C . PRO A 1 219 ? 11.116 5.132 -26.834 1.00 38.41 219 PRO A C 1
ATOM 1694 O O . PRO A 1 219 ? 12.316 4.890 -26.766 1.00 38.41 219 PRO A O 1
ATOM 1697 N N . ARG A 1 220 ? 10.189 4.197 -27.114 1.00 36.47 220 ARG A N 1
ATOM 1698 C CA . ARG A 1 220 ? 10.420 2.987 -27.953 1.00 36.47 220 ARG A CA 1
ATOM 1699 C C . ARG A 1 220 ? 9.221 2.039 -28.092 1.00 36.47 220 ARG A C 1
ATOM 1701 O O . ARG A 1 220 ? 9.267 1.159 -28.940 1.00 36.47 220 ARG A O 1
ATOM 1708 N N . ILE A 1 221 ? 8.152 2.197 -27.307 1.00 39.66 221 ILE A N 1
ATOM 1709 C CA . ILE A 1 221 ? 7.014 1.252 -27.342 1.00 39.66 221 ILE A CA 1
ATOM 1710 C C . ILE A 1 221 ? 5.991 1.581 -28.454 1.00 39.66 221 ILE A C 1
ATOM 1712 O O . ILE A 1 221 ? 5.210 0.712 -28.819 1.00 39.66 221 ILE A O 1
ATOM 1716 N N . CYS A 1 222 ? 6.015 2.783 -29.048 1.00 35.12 222 CYS A N 1
ATOM 1717 C CA . CYS A 1 222 ? 4.975 3.217 -29.999 1.00 35.12 222 CYS A CA 1
ATOM 1718 C C . CYS A 1 222 ? 5.397 3.324 -31.481 1.00 35.12 222 CYS A C 1
ATOM 1720 O O . CYS A 1 222 ? 4.541 3.642 -32.295 1.00 35.12 222 CYS A O 1
ATOM 1722 N N . ASP A 1 223 ? 6.654 3.051 -31.860 1.00 31.83 223 ASP A N 1
ATOM 1723 C CA . ASP A 1 223 ? 7.161 3.365 -33.219 1.00 31.83 223 ASP A CA 1
ATOM 1724 C C . ASP A 1 223 ? 7.299 2.169 -34.178 1.00 31.83 223 ASP A C 1
ATOM 1726 O O . ASP A 1 223 ? 7.998 2.255 -35.187 1.00 31.83 223 ASP A O 1
ATOM 1730 N N . ARG A 1 224 ? 6.645 1.031 -33.927 1.00 40.34 224 ARG A N 1
ATOM 1731 C CA . ARG A 1 224 ? 6.643 -0.068 -34.908 1.00 40.34 224 ARG A CA 1
ATOM 1732 C C . ARG A 1 224 ? 5.279 -0.706 -35.063 1.00 40.34 224 ARG A C 1
ATOM 1734 O O . ARG A 1 224 ? 5.081 -1.823 -34.616 1.00 40.34 224 ARG A O 1
ATOM 1741 N N . ASP A 1 225 ? 4.403 0.001 -35.763 1.00 37.06 225 ASP A N 1
ATOM 1742 C CA . ASP A 1 225 ? 3.295 -0.597 -36.506 1.00 37.06 225 ASP A CA 1
ATOM 1743 C C . ASP A 1 225 ? 3.017 0.247 -37.756 1.00 37.06 225 ASP A C 1
ATOM 1745 O O . ASP A 1 225 ? 2.096 1.049 -37.754 1.00 37.06 225 ASP A O 1
ATOM 1749 N N . HIS A 1 226 ? 3.820 0.077 -38.813 1.00 33.47 226 HIS A N 1
ATOM 1750 C CA . HIS A 1 226 ? 3.434 0.298 -40.218 1.00 33.47 226 HIS A CA 1
ATOM 1751 C C . HIS A 1 226 ? 4.405 -0.471 -41.135 1.00 33.47 226 HIS A C 1
ATOM 1753 O O . HIS A 1 226 ? 5.553 -0.051 -41.285 1.00 33.47 226 HIS A O 1
ATOM 1759 N N . PRO A 1 227 ? 3.986 -1.585 -41.759 1.00 39.75 227 PRO A N 1
ATOM 1760 C CA . PRO A 1 227 ? 4.616 -2.069 -42.975 1.00 39.75 227 PRO A CA 1
ATOM 1761 C C . PRO A 1 227 ? 3.960 -1.376 -44.179 1.00 39.75 227 PRO A C 1
ATOM 1763 O O . PRO A 1 227 ? 2.750 -1.495 -44.386 1.00 39.75 227 PRO A O 1
ATOM 1766 N N . GLY A 1 228 ? 4.766 -0.630 -44.933 1.00 41.25 228 GLY A N 1
ATOM 1767 C CA . GLY A 1 228 ? 4.528 -0.348 -46.349 1.00 41.25 228 GLY A CA 1
ATOM 1768 C C . GLY A 1 228 ? 5.307 -1.337 -47.202 1.00 41.25 228 GLY A C 1
ATOM 1769 O O . GLY A 1 228 ? 6.345 -1.831 -46.701 1.00 41.25 228 GLY A O 1
#

Sequence (228 aa):
MLDHGLLEEAKGDYVSASRLHERASDLFQSTLSRDPIDERADVLFALDLSKGWSVLCAARADSDPREYLRAAKLFKAAAGKSPNVRSGQYAMGNRFLSEALASETRFAVSADPKLYRTAKRCLKNASTCYSRANMDRSSLIVDARLSLLDASLYSTRAEASPDPRRIQEGWGQLEPAGSGKDSGESLREKASGKTIERDARTSCRSVARFTDFWPSIRPRICDRDHPG